Protein AF-A0A938ML70-F1 (afdb_monomer_lite)

Foldseek 3Di:
DVVVVVVVVVVVVVVVVVVVVLVVLVVVLVVLVVQLVVLVVQLVVLVVVVVVVLVVLVVLLVVLVVVVVVVVVVLVVVVVVDDPDADPDDPDDDDPVCVVNVVVVVSVVVVVVCVVVNVVSNVVSVVVVVVVVVVSVVSSVVSVVSSLVSLVVSQCQCPDPPSVVSCVVVVNDRDDHCVVCVVPPDDDDPVDDD

Sequence (194 aa):
MEAIVLLMIVFTVLGIIFLVVWFSIRNKLVQLSGQVNQSIGTLASQYQQRHDLIPDVLQSARAAVKAQRDYLDKMLEVRKGMHPGLSPVDLGTMPPDLAPLMAGTMAAAAGKAAIESNPAMCVEAFTELQRILKDTEKDVSAARRFYWAAVAEYNVAVRSVPTAIVASVHGFLPLPDPTISAKLAVKPDYGISV

Radius of gyration: 35.81 Å; chains: 1; bounding box: 72×21×119 Å

pLDDT: mean 74.55, std 18.29, range [38.38, 94.75]

Secondary structure (DSSP, 8-state):
-HHHHHHHHHHHHHHHHHHHHHHHHHHHHHHHHHHHHHHHHHHHHHHHHHHHHHHHHHHHHHHHHHHHHHHHHHHHHHHHHS-TT-----TTS--GGGHHHHHHHHHHHHHHHHHHHHHHHHHHHHHHHHHHHHHHHHHHHHHHHHHHHHHHHHHHHHHSTTHHHHHHHHT-PPPPPHHHHGGG-PPP------

Structure (mmCIF, N/CA/C/O backbone):
data_AF-A0A938ML70-F1
#
_entry.id   AF-A0A938ML70-F1
#
loop_
_atom_site.group_PDB
_atom_site.id
_atom_site.type_symbol
_atom_site.label_atom_id
_atom_site.label_alt_id
_atom_site.label_comp_id
_atom_site.label_asym_id
_atom_site.label_entity_id
_atom_site.label_seq_id
_atom_site.pdbx_PDB_ins_code
_atom_site.Cartn_x
_atom_site.Cartn_y
_atom_site.Cartn_z
_atom_site.occupancy
_atom_site.B_iso_or_equiv
_atom_site.auth_seq_id
_atom_site.auth_comp_id
_atom_site.auth_asym_id
_atom_site.auth_atom_id
_atom_site.pdbx_PDB_model_num
ATOM 1 N N . MET A 1 1 ? 36.386 1.105 -49.558 1.00 75.38 1 MET A N 1
ATOM 2 C CA . MET A 1 1 ? 36.193 -0.099 -48.720 1.00 75.38 1 MET A CA 1
ATOM 3 C C . MET A 1 1 ? 36.142 0.287 -47.247 1.00 75.38 1 MET A C 1
ATOM 5 O O . MET A 1 1 ? 35.097 0.090 -46.649 1.00 75.38 1 MET A O 1
ATOM 9 N N . GLU A 1 2 ? 37.159 0.971 -46.715 1.00 89.25 2 GLU A N 1
ATOM 10 C CA . GLU A 1 2 ? 37.205 1.466 -45.319 1.00 89.25 2 GLU A CA 1
ATOM 11 C C . GLU A 1 2 ? 35.953 2.241 -44.855 1.00 89.25 2 GLU A C 1
ATOM 13 O O . GLU A 1 2 ? 35.383 1.941 -43.811 1.00 89.25 2 GLU A O 1
ATOM 18 N N . ALA A 1 3 ? 35.452 3.191 -45.656 1.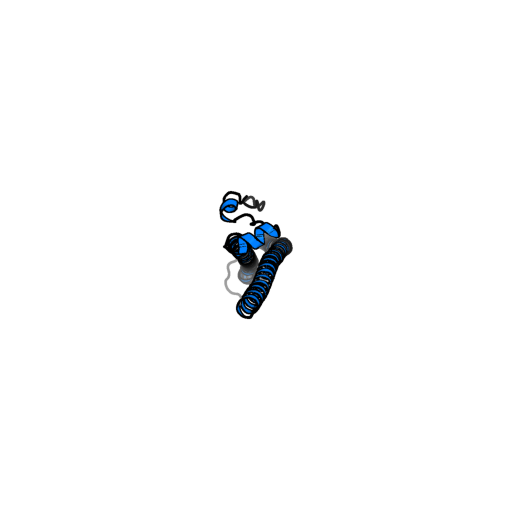00 89.88 3 ALA A N 1
ATOM 19 C CA . ALA A 1 3 ? 34.265 3.979 -45.295 1.00 89.88 3 ALA A CA 1
ATOM 20 C C . ALA A 1 3 ? 32.975 3.139 -45.184 1.00 89.88 3 ALA A C 1
ATOM 22 O O . ALA A 1 3 ? 32.118 3.420 -44.350 1.00 89.88 3 ALA A O 1
ATOM 23 N N . ILE A 1 4 ? 32.847 2.090 -46.002 1.00 92.50 4 ILE A N 1
ATOM 24 C CA . ILE A 1 4 ? 31.696 1.174 -45.970 1.00 92.50 4 ILE A CA 1
ATOM 25 C C . ILE A 1 4 ? 31.775 0.297 -44.716 1.00 92.50 4 ILE A C 1
ATOM 27 O O . ILE A 1 4 ? 30.768 0.088 -44.044 1.00 92.50 4 ILE A O 1
ATOM 31 N N . VAL A 1 5 ? 32.979 -0.167 -44.368 1.00 92.62 5 VAL A N 1
ATOM 32 C CA . VAL A 1 5 ? 33.227 -0.951 -43.150 1.00 92.62 5 VAL A CA 1
ATOM 33 C C . VAL A 1 5 ? 32.935 -0.120 -41.895 1.00 92.62 5 VAL A C 1
ATOM 35 O O . VAL A 1 5 ? 32.232 -0.594 -41.006 1.00 92.62 5 VAL A O 1
ATOM 38 N N . LEU A 1 6 ? 33.375 1.142 -41.843 1.00 92.06 6 LEU A N 1
ATOM 39 C CA . LEU A 1 6 ? 33.052 2.056 -40.741 1.00 92.06 6 LEU A CA 1
ATOM 40 C C . LEU A 1 6 ? 31.541 2.281 -40.592 1.00 92.06 6 LEU A C 1
ATOM 42 O O . LEU A 1 6 ? 31.020 2.221 -39.480 1.00 92.06 6 LEU A O 1
ATOM 46 N N . LEU A 1 7 ? 30.820 2.481 -41.697 1.00 93.62 7 LEU A N 1
ATOM 47 C CA . LEU A 1 7 ? 29.366 2.663 -41.676 1.00 93.62 7 LEU A CA 1
ATOM 48 C C . LEU A 1 7 ? 28.643 1.408 -41.159 1.00 93.62 7 LEU A C 1
ATOM 50 O O . LEU A 1 7 ? 27.742 1.519 -40.329 1.00 93.62 7 LEU A O 1
ATOM 54 N N . MET A 1 8 ? 29.077 0.215 -41.577 1.00 92.75 8 MET A N 1
ATOM 55 C CA . MET A 1 8 ? 28.547 -1.064 -41.083 1.00 92.75 8 MET A CA 1
ATOM 56 C C . MET A 1 8 ? 28.750 -1.226 -39.571 1.00 92.75 8 MET A C 1
ATOM 58 O O . MET A 1 8 ? 27.826 -1.628 -38.860 1.00 92.75 8 MET A O 1
ATOM 62 N N . ILE A 1 9 ? 29.932 -0.868 -39.059 1.00 93.44 9 ILE A N 1
ATOM 63 C CA . ILE A 1 9 ? 30.234 -0.921 -37.621 1.00 93.44 9 ILE A CA 1
ATOM 64 C C . ILE A 1 9 ? 29.326 0.044 -36.852 1.00 93.44 9 ILE A C 1
ATOM 66 O O . ILE A 1 9 ? 28.718 -0.354 -35.861 1.00 93.44 9 ILE A O 1
ATOM 70 N N . VAL A 1 10 ? 29.164 1.281 -37.332 1.00 94.75 10 VAL A N 1
ATOM 71 C CA . VAL A 1 10 ? 28.294 2.284 -36.697 1.00 94.75 10 VAL A CA 1
ATOM 72 C C . VAL A 1 10 ? 26.841 1.804 -36.632 1.00 94.75 10 VAL A C 1
ATOM 74 O O . VAL A 1 10 ? 26.228 1.872 -35.568 1.00 94.75 10 VAL A O 1
ATOM 77 N N . PHE A 1 11 ? 26.297 1.255 -37.722 1.00 94.75 11 PHE A N 1
ATOM 78 C CA . PHE A 1 11 ? 24.940 0.694 -37.730 1.00 94.75 11 PHE A CA 1
ATOM 79 C C . PHE A 1 11 ? 24.786 -0.498 -36.784 1.00 94.75 11 PHE A C 1
ATOM 81 O O . PHE A 1 11 ? 23.775 -0.607 -36.091 1.00 94.75 11 PHE A O 1
ATOM 88 N N . THR A 1 12 ? 25.795 -1.367 -36.715 1.00 93.69 12 THR A N 1
ATOM 89 C CA . THR A 1 12 ? 25.781 -2.525 -35.812 1.00 93.69 12 THR A CA 1
ATOM 90 C C . THR A 1 12 ? 25.763 -2.074 -34.351 1.00 93.69 12 THR A C 1
ATOM 92 O O . THR A 1 12 ? 24.946 -2.548 -33.563 1.00 93.69 12 THR A O 1
ATOM 95 N N . VAL A 1 13 ? 26.610 -1.106 -33.991 1.00 94.38 13 VAL A N 1
ATOM 96 C CA . VAL A 1 13 ? 26.667 -0.543 -32.634 1.00 94.38 13 VAL A CA 1
ATOM 97 C C . VAL A 1 13 ? 25.358 0.164 -32.273 1.00 94.38 13 VAL A C 1
ATOM 99 O O . VAL A 1 13 ? 24.818 -0.070 -31.193 1.00 94.38 13 VAL A O 1
ATOM 102 N N . LEU A 1 14 ? 24.795 0.968 -33.181 1.00 94.56 14 LEU A N 1
ATOM 103 C CA . LEU A 1 14 ? 23.494 1.615 -32.980 1.00 94.56 14 LEU A CA 1
ATOM 104 C C . LEU A 1 14 ? 22.362 0.596 -32.787 1.00 94.56 14 LEU A C 1
ATOM 106 O O . LEU A 1 14 ? 21.515 0.784 -31.913 1.00 94.56 14 LEU A O 1
ATOM 110 N N . GLY A 1 15 ? 22.368 -0.502 -33.548 1.00 94.12 15 GLY A N 1
ATOM 111 C CA . GLY A 1 15 ? 21.402 -1.590 -33.397 1.00 94.12 15 GLY A CA 1
ATOM 112 C C . GLY A 1 15 ? 21.475 -2.261 -32.023 1.00 94.12 15 GLY A C 1
ATOM 113 O O . GLY A 1 15 ? 20.444 -2.490 -31.391 1.00 94.12 15 GLY A O 1
ATOM 114 N N . ILE A 1 16 ? 22.686 -2.511 -31.514 1.00 93.50 16 ILE A N 1
ATOM 115 C CA . ILE A 1 16 ? 22.886 -3.079 -30.172 1.00 93.50 16 ILE A CA 1
ATOM 116 C C . ILE A 1 16 ? 22.377 -2.114 -29.093 1.00 93.50 16 ILE A C 1
ATOM 118 O O . ILE A 1 16 ? 21.645 -2.535 -28.197 1.00 93.50 16 ILE A O 1
ATOM 122 N N . ILE A 1 17 ? 22.701 -0.820 -29.191 1.00 92.88 17 ILE A N 1
ATOM 123 C CA . ILE A 1 17 ? 22.224 0.202 -28.242 1.00 92.88 17 ILE A CA 1
ATOM 124 C C . ILE A 1 17 ? 20.692 0.247 -28.226 1.00 92.88 17 ILE A C 1
ATOM 126 O O . ILE A 1 17 ? 20.086 0.254 -27.153 1.00 92.88 17 ILE A O 1
ATOM 130 N N . PHE A 1 18 ? 20.059 0.227 -29.401 1.00 92.00 18 PHE A N 1
ATOM 131 C CA . PHE A 1 18 ? 18.603 0.232 -29.515 1.00 92.00 18 PHE A CA 1
ATOM 132 C C . PHE A 1 18 ? 17.968 -0.976 -28.813 1.00 92.00 18 PHE A C 1
ATOM 134 O O . PHE A 1 18 ? 17.031 -0.809 -28.030 1.00 92.00 18 PHE A O 1
ATOM 141 N N . LEU A 1 19 ? 18.510 -2.181 -29.022 1.00 91.25 19 LEU A N 1
ATOM 142 C CA . LEU A 1 19 ? 18.028 -3.397 -28.361 1.00 91.25 19 LEU A CA 1
ATOM 143 C C . LEU A 1 19 ? 18.174 -3.322 -26.836 1.00 91.25 19 LEU A C 1
ATOM 145 O O . LEU A 1 19 ? 17.235 -3.662 -26.115 1.00 91.25 19 LEU A O 1
ATOM 149 N N . VAL A 1 20 ? 19.310 -2.839 -26.330 1.00 92.50 20 VAL A N 1
ATOM 150 C CA . VAL A 1 20 ? 19.536 -2.700 -24.880 1.00 92.50 20 VAL A CA 1
ATOM 151 C C . VAL A 1 20 ? 18.529 -1.731 -24.254 1.00 92.50 20 VAL A C 1
ATOM 153 O O . VAL A 1 20 ? 17.936 -2.038 -23.214 1.00 92.50 20 VAL A O 1
ATOM 156 N N . VAL A 1 21 ? 18.285 -0.583 -24.894 1.00 89.75 21 VAL A N 1
ATOM 157 C CA . VAL A 1 21 ? 17.298 0.406 -24.426 1.00 89.75 21 VAL A CA 1
ATOM 158 C C . VAL A 1 21 ? 15.887 -0.185 -24.446 1.00 89.75 21 VAL A C 1
ATOM 160 O O . VAL A 1 21 ? 15.142 -0.038 -23.476 1.00 89.75 21 VAL A O 1
ATOM 163 N N . TRP A 1 22 ? 15.538 -0.914 -25.506 1.00 89.81 22 TRP A N 1
ATOM 16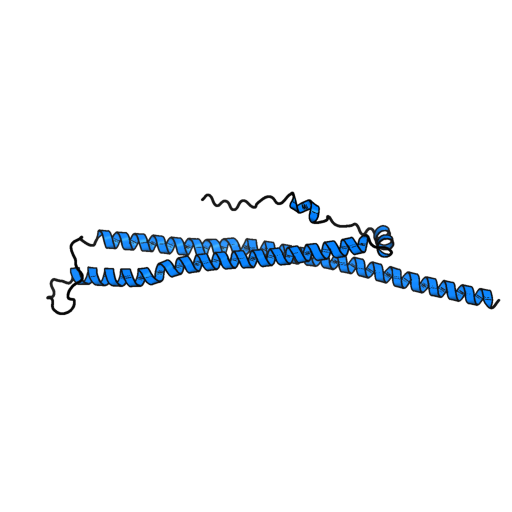4 C CA . TRP A 1 22 ? 14.237 -1.561 -25.658 1.00 89.81 22 TRP A CA 1
ATOM 165 C C . TRP A 1 22 ? 13.951 -2.577 -24.542 1.00 89.81 22 TRP A C 1
ATOM 167 O O . TRP A 1 22 ? 12.910 -2.507 -23.881 1.00 89.81 22 TRP A O 1
ATOM 177 N N . PHE A 1 23 ? 14.897 -3.482 -24.268 1.00 91.62 23 PHE A N 1
ATOM 178 C CA . PHE A 1 23 ? 14.771 -4.460 -23.181 1.00 91.62 23 PHE A CA 1
ATOM 179 C C . PHE A 1 23 ? 14.715 -3.798 -21.800 1.00 91.62 23 PHE A C 1
ATOM 181 O O . PHE A 1 23 ? 13.930 -4.218 -20.947 1.00 91.62 23 PHE A O 1
ATOM 188 N N . SER A 1 24 ? 15.492 -2.734 -21.589 1.00 91.69 24 SER A N 1
ATOM 189 C CA . SER A 1 24 ? 15.502 -1.995 -20.320 1.00 91.69 24 SER A CA 1
ATOM 190 C C . SER A 1 24 ? 14.150 -1.335 -20.034 1.00 91.69 24 SER A C 1
ATOM 192 O O . SER A 1 24 ? 13.626 -1.445 -18.925 1.00 91.69 24 SER A O 1
ATOM 194 N N . ILE A 1 25 ? 13.538 -0.709 -21.044 1.00 91.38 25 ILE A N 1
ATOM 195 C CA . ILE A 1 25 ? 12.204 -0.102 -20.929 1.00 91.38 25 ILE A CA 1
ATOM 196 C C . ILE A 1 25 ? 11.146 -1.160 -20.610 1.00 91.38 25 ILE A C 1
ATOM 198 O O . ILE A 1 25 ? 10.325 -0.962 -19.712 1.00 91.38 25 ILE A O 1
ATOM 202 N N . ARG A 1 26 ? 11.175 -2.298 -21.313 1.00 90.50 26 ARG A N 1
ATOM 203 C CA . ARG A 1 26 ? 10.240 -3.401 -21.067 1.00 90.50 26 ARG A CA 1
ATOM 204 C C . ARG A 1 26 ? 10.346 -3.906 -19.628 1.00 90.50 26 ARG A C 1
ATOM 206 O O . ARG A 1 26 ? 9.324 -4.044 -18.961 1.00 90.50 26 ARG A O 1
ATOM 213 N N . ASN A 1 27 ? 11.562 -4.140 -19.135 1.00 92.62 27 ASN A N 1
ATOM 214 C CA . ASN A 1 27 ? 11.776 -4.606 -17.764 1.00 92.62 27 ASN A CA 1
ATOM 215 C C . ASN A 1 27 ? 11.250 -3.598 -16.733 1.00 92.62 27 ASN A C 1
ATOM 217 O O . ASN A 1 27 ? 10.616 -4.004 -15.760 1.00 92.62 27 ASN A O 1
ATOM 221 N N . LYS A 1 28 ? 11.424 -2.293 -16.980 1.00 91.31 28 LYS A N 1
ATOM 222 C CA . LYS A 1 28 ? 10.862 -1.242 -16.122 1.00 91.31 28 LYS A CA 1
ATOM 223 C C . LYS A 1 28 ? 9.329 -1.291 -16.078 1.00 91.31 28 LYS A C 1
ATOM 225 O O . LYS A 1 28 ? 8.750 -1.199 -15.000 1.00 91.31 28 LYS A O 1
ATOM 230 N N . LEU A 1 29 ? 8.659 -1.465 -17.220 1.00 90.75 29 LEU A N 1
ATOM 231 C CA . LEU A 1 29 ? 7.190 -1.551 -17.271 1.00 90.75 29 LEU A CA 1
ATOM 232 C C . LEU A 1 29 ? 6.658 -2.798 -16.549 1.00 90.75 29 LEU A C 1
ATOM 234 O O . LEU A 1 29 ? 5.665 -2.710 -15.826 1.00 90.75 29 LEU A O 1
ATOM 238 N N . VAL A 1 30 ? 7.345 -3.938 -16.683 1.00 92.25 30 VAL A N 1
ATOM 239 C CA . VAL A 1 30 ? 7.021 -5.164 -15.932 1.00 92.25 30 VAL A CA 1
ATOM 240 C C . VAL A 1 30 ? 7.191 -4.939 -14.429 1.00 92.25 30 VAL A C 1
ATOM 242 O O . VAL A 1 30 ? 6.321 -5.324 -13.652 1.00 92.25 30 VAL A O 1
ATOM 245 N N . GLN A 1 31 ? 8.267 -4.270 -14.013 1.00 93.94 31 GLN A N 1
ATOM 246 C CA . GLN A 1 31 ? 8.504 -3.948 -12.608 1.00 93.94 31 GLN A CA 1
ATOM 247 C C . GLN A 1 31 ? 7.401 -3.047 -12.036 1.00 93.94 31 GLN A C 1
ATOM 249 O O . GLN A 1 31 ? 6.880 -3.338 -10.962 1.00 93.94 31 GLN A O 1
ATOM 254 N N . LEU A 1 32 ? 7.006 -1.994 -12.758 1.00 92.44 32 LEU A N 1
ATOM 255 C CA . LEU A 1 32 ? 5.927 -1.092 -12.341 1.00 92.44 32 LEU A CA 1
ATOM 256 C C . LEU A 1 32 ? 4.579 -1.818 -12.253 1.00 92.44 32 LEU A C 1
ATOM 258 O O . LEU A 1 32 ? 3.840 -1.635 -11.290 1.00 92.44 32 LEU A O 1
ATOM 262 N N . SER A 1 33 ? 4.278 -2.703 -13.207 1.00 90.62 33 SER A N 1
ATOM 263 C CA . SER A 1 33 ? 3.089 -3.560 -13.133 1.00 90.62 33 SER A CA 1
ATOM 264 C C . SER A 1 33 ? 3.125 -4.485 -11.907 1.00 90.62 33 SER A C 1
ATOM 266 O O . SER A 1 33 ? 2.118 -4.639 -11.214 1.00 90.62 33 SER A O 1
ATOM 268 N N . GLY A 1 34 ? 4.294 -5.044 -11.584 1.00 91.88 34 GLY A N 1
ATOM 269 C CA . GLY A 1 34 ? 4.509 -5.824 -10.365 1.00 91.88 34 GLY A CA 1
ATOM 270 C C . GLY A 1 34 ? 4.254 -5.019 -9.088 1.00 91.88 34 GLY A C 1
ATOM 271 O O . GLY A 1 34 ? 3.583 -5.514 -8.186 1.00 91.88 34 GLY A O 1
ATOM 272 N N . GLN A 1 35 ? 4.711 -3.764 -9.030 1.00 92.25 35 GLN A N 1
ATOM 273 C CA . GLN A 1 35 ? 4.457 -2.872 -7.892 1.00 92.25 35 GLN A CA 1
ATOM 274 C C . GLN A 1 35 ? 2.965 -2.572 -7.715 1.00 92.25 35 GLN A C 1
ATOM 276 O O . GLN A 1 35 ? 2.461 -2.610 -6.591 1.00 92.25 35 GLN A O 1
ATOM 281 N N . VAL A 1 36 ? 2.233 -2.345 -8.813 1.00 90.75 36 VAL A N 1
ATOM 282 C CA . VAL A 1 36 ? 0.772 -2.181 -8.767 1.00 90.75 36 VAL A CA 1
ATOM 283 C C . VAL A 1 36 ? 0.116 -3.439 -8.191 1.00 90.75 36 VAL A C 1
ATOM 285 O O . VAL A 1 36 ? -0.651 -3.337 -7.235 1.00 90.75 36 VAL A O 1
ATOM 288 N N . ASN A 1 37 ? 0.471 -4.632 -8.673 1.00 90.75 37 ASN A N 1
ATOM 289 C CA . ASN A 1 37 ? -0.078 -5.887 -8.144 1.00 90.75 37 ASN A CA 1
ATOM 290 C C . ASN A 1 37 ? 0.239 -6.093 -6.655 1.00 90.75 37 ASN A C 1
ATOM 292 O O . ASN A 1 37 ? -0.641 -6.466 -5.880 1.00 90.75 37 ASN A O 1
ATOM 296 N N . GLN A 1 38 ? 1.469 -5.793 -6.233 1.00 92.06 38 GLN A N 1
ATOM 297 C CA . GLN A 1 38 ? 1.859 -5.861 -4.826 1.00 92.06 38 GLN A CA 1
ATOM 298 C C . GLN A 1 38 ? 1.027 -4.898 -3.970 1.00 92.06 38 GLN A C 1
ATOM 300 O O . GLN A 1 38 ? 0.544 -5.275 -2.905 1.00 92.06 38 GLN A O 1
ATOM 305 N N . SER A 1 39 ? 0.811 -3.672 -4.448 1.00 89.81 39 SER A N 1
ATOM 306 C CA . SER A 1 39 ? 0.022 -2.669 -3.733 1.00 89.81 39 SER A CA 1
ATOM 307 C C . SER A 1 39 ? -1.461 -3.045 -3.598 1.00 89.81 39 SER A C 1
ATOM 309 O O . SER A 1 39 ? -2.053 -2.787 -2.550 1.00 89.81 39 SER A O 1
ATOM 311 N N . ILE A 1 40 ? -2.043 -3.725 -4.597 1.00 88.75 40 ILE A N 1
ATOM 312 C CA . ILE A 1 40 ? -3.392 -4.309 -4.506 1.00 88.75 40 ILE A CA 1
ATOM 313 C C . ILE A 1 40 ? -3.426 -5.403 -3.437 1.00 88.75 40 ILE A C 1
ATOM 315 O O . ILE A 1 40 ? -4.350 -5.423 -2.626 1.00 88.75 40 ILE A O 1
ATOM 319 N N . GLY A 1 41 ? -2.414 -6.276 -3.400 1.00 88.50 41 GLY A N 1
ATOM 320 C CA . GLY A 1 41 ? -2.297 -7.319 -2.379 1.00 88.50 41 GLY A CA 1
ATOM 321 C C . GLY A 1 41 ? -2.275 -6.742 -0.962 1.00 88.50 41 GLY A C 1
ATOM 322 O O . GLY A 1 41 ? -3.051 -7.173 -0.111 1.00 88.50 41 GLY A O 1
ATOM 323 N N . THR A 1 42 ? -1.466 -5.703 -0.735 1.00 88.88 42 THR A N 1
ATOM 324 C CA . THR A 1 42 ? -1.418 -4.989 0.550 1.00 88.88 42 THR A CA 1
ATOM 325 C C . THR A 1 42 ? -2.755 -4.330 0.890 1.00 88.88 42 THR A C 1
ATOM 327 O O . THR A 1 42 ? -3.192 -4.361 2.035 1.00 88.88 42 THR A O 1
ATOM 330 N N . LEU A 1 43 ? -3.439 -3.726 -0.084 1.00 88.00 43 LEU A N 1
ATOM 331 C CA . LEU A 1 43 ? -4.745 -3.115 0.158 1.00 88.00 43 LEU A CA 1
ATOM 332 C C . LEU A 1 43 ? -5.801 -4.168 0.535 1.00 88.00 43 LEU A C 1
ATOM 334 O O . LEU A 1 43 ? -6.572 -3.954 1.470 1.00 88.00 43 LEU A O 1
ATOM 338 N N . ALA A 1 44 ? -5.816 -5.308 -0.157 1.00 88.56 44 ALA A N 1
ATOM 339 C CA . ALA A 1 44 ? -6.732 -6.409 0.119 1.00 88.56 44 ALA A CA 1
ATOM 340 C C . ALA A 1 44 ? -6.506 -7.005 1.516 1.00 88.56 44 ALA A C 1
ATOM 342 O O . ALA A 1 44 ? -7.472 -7.198 2.253 1.00 88.56 44 ALA A O 1
ATOM 343 N N . SER A 1 45 ? -5.250 -7.220 1.922 1.00 88.81 45 SER A N 1
ATOM 344 C CA . SER A 1 45 ? -4.945 -7.730 3.263 1.00 88.81 45 SER A CA 1
ATOM 345 C C . SER A 1 45 ? -5.391 -6.768 4.367 1.00 88.81 45 SER A C 1
ATOM 347 O O . SER A 1 45 ? -5.881 -7.216 5.397 1.00 88.81 45 SER A O 1
ATOM 349 N N . GLN A 1 46 ? -5.283 -5.453 4.146 1.00 86.19 46 GLN A 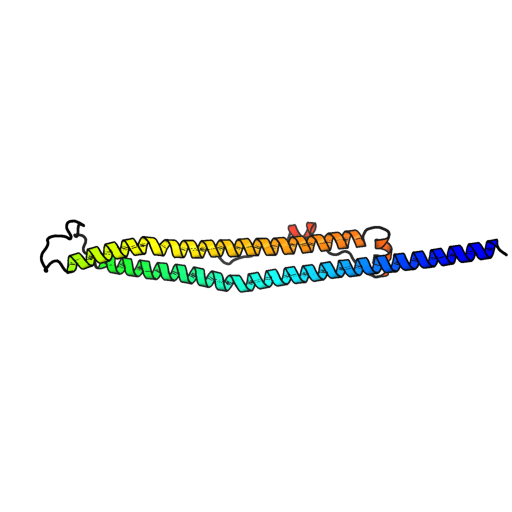N 1
ATOM 350 C CA . GLN A 1 46 ? -5.739 -4.447 5.114 1.00 86.19 46 GLN A CA 1
ATOM 351 C C . GLN A 1 46 ? -7.267 -4.403 5.246 1.00 86.19 46 GLN A C 1
ATOM 353 O O . GLN A 1 46 ? -7.793 -4.270 6.351 1.00 86.19 46 GLN A O 1
ATOM 358 N N . TYR A 1 47 ? -8.004 -4.564 4.141 1.00 87.25 47 TYR A N 1
ATOM 359 C CA . TYR A 1 47 ? -9.461 -4.713 4.212 1.00 87.25 47 TYR A CA 1
ATOM 360 C C . TYR A 1 47 ? -9.874 -6.002 4.925 1.00 87.25 47 TYR A C 1
ATOM 362 O O . TYR A 1 47 ? -10.803 -5.961 5.731 1.00 87.25 47 TYR A O 1
ATOM 370 N N . GLN A 1 48 ? -9.172 -7.109 4.671 1.00 85.62 48 GLN A N 1
ATOM 371 C CA . GLN A 1 48 ? -9.421 -8.381 5.346 1.00 85.62 48 GLN A CA 1
ATOM 372 C C . GLN A 1 48 ? -9.183 -8.261 6.856 1.00 85.62 48 GLN A C 1
ATOM 374 O O . GLN A 1 48 ? -10.075 -8.554 7.643 1.00 85.62 48 GLN A O 1
ATOM 379 N N . GLN A 1 49 ? -8.033 -7.721 7.266 1.00 85.56 49 GLN A N 1
ATOM 380 C CA . GLN A 1 49 ? -7.702 -7.520 8.677 1.00 85.56 49 GLN A CA 1
ATOM 381 C C . GLN A 1 49 ? -8.733 -6.633 9.389 1.00 85.56 49 GLN A C 1
ATOM 383 O O . GLN A 1 49 ? -9.153 -6.938 10.503 1.00 85.56 49 GLN A O 1
ATOM 388 N N . ARG A 1 50 ? -9.191 -5.554 8.741 1.00 85.12 50 ARG A N 1
ATOM 389 C CA . ARG A 1 50 ? -10.269 -4.712 9.275 1.00 85.12 50 ARG A CA 1
ATOM 390 C C . ARG A 1 50 ? -11.573 -5.496 9.437 1.00 85.12 50 ARG A C 1
ATOM 392 O O . ARG A 1 50 ? -12.246 -5.335 10.451 1.00 85.12 50 ARG A O 1
ATOM 399 N N . HIS A 1 51 ? -11.947 -6.297 8.445 1.00 84.62 51 HIS A N 1
ATOM 400 C CA . HIS A 1 51 ? -13.163 -7.104 8.500 1.00 84.62 51 HIS A CA 1
ATOM 401 C C . HIS A 1 51 ? -13.110 -8.142 9.630 1.00 84.62 51 HIS A C 1
ATOM 403 O O . HIS A 1 51 ? -14.112 -8.343 10.310 1.00 84.62 51 HIS A O 1
ATOM 409 N N . ASP A 1 52 ? -11.940 -8.731 9.871 1.00 85.81 52 ASP A N 1
ATOM 410 C CA . ASP A 1 52 ? -11.745 -9.747 10.906 1.00 85.81 52 ASP A CA 1
ATOM 411 C C . ASP A 1 52 ? -11.675 -9.140 12.322 1.00 85.81 52 ASP A C 1
ATOM 413 O O . ASP A 1 52 ? -12.159 -9.745 13.270 1.00 85.81 52 ASP A O 1
ATOM 417 N N . LEU A 1 53 ? -11.150 -7.915 12.478 1.00 83.38 53 LEU A N 1
ATOM 418 C CA . LEU A 1 53 ? -11.041 -7.231 13.779 1.00 83.38 53 LEU A CA 1
ATOM 419 C C . LEU A 1 53 ? -12.359 -6.613 14.276 1.00 83.38 53 LEU A C 1
ATOM 421 O O . LEU A 1 53 ? -12.584 -6.531 15.482 1.00 83.38 53 LEU A O 1
ATOM 425 N N . ILE A 1 54 ? -13.230 -6.130 13.382 1.00 79.25 54 ILE A N 1
ATOM 426 C CA . ILE A 1 54 ? -14.458 -5.411 13.778 1.00 79.25 54 ILE A CA 1
ATOM 427 C C . ILE A 1 54 ? -15.378 -6.246 14.696 1.00 79.25 54 ILE A C 1
ATOM 429 O O . ILE A 1 54 ? -15.842 -5.696 15.700 1.00 79.25 54 ILE A O 1
ATOM 433 N N . PRO A 1 55 ? -15.665 -7.533 14.409 1.00 79.06 55 PRO A N 1
ATOM 434 C CA . PRO A 1 55 ? -16.532 -8.356 15.249 1.00 79.06 55 PRO A CA 1
ATOM 435 C C . PRO A 1 55 ? -15.997 -8.527 16.672 1.00 79.06 55 PRO A C 1
ATOM 437 O O . PRO A 1 55 ? -16.760 -8.371 17.628 1.00 79.06 55 PRO A O 1
ATOM 440 N N . ASP A 1 56 ? -14.696 -8.778 16.808 1.00 79.81 56 ASP A N 1
ATOM 441 C CA . ASP A 1 56 ? -14.050 -9.048 18.094 1.00 79.81 56 ASP A CA 1
ATOM 442 C C . ASP A 1 56 ? -14.093 -7.816 19.009 1.00 79.81 56 ASP A C 1
ATOM 444 O O . ASP A 1 56 ? -14.477 -7.903 20.180 1.00 79.81 56 ASP A O 1
ATOM 448 N N . VAL A 1 57 ? -13.787 -6.632 18.467 1.00 74.44 57 VAL A N 1
ATOM 449 C CA . VAL A 1 57 ? -13.807 -5.381 19.246 1.00 74.44 57 VAL A CA 1
ATOM 450 C C . VAL A 1 57 ? -15.243 -4.914 19.528 1.00 74.44 57 VAL A C 1
ATOM 452 O O . VAL A 1 57 ? -15.531 -4.324 20.570 1.00 74.44 57 VAL A O 1
ATOM 455 N N . LEU A 1 58 ? -16.196 -5.224 18.645 1.00 80.38 58 LEU A N 1
ATOM 456 C CA . LEU A 1 58 ? -17.615 -4.984 18.913 1.00 80.38 58 LEU A CA 1
ATOM 457 C C . LEU A 1 58 ? -18.140 -5.896 20.030 1.00 80.38 58 LEU A C 1
ATOM 459 O O . LEU A 1 58 ? -18.956 -5.467 20.850 1.00 80.38 58 LEU A O 1
ATOM 463 N N . GLN A 1 59 ? -17.689 -7.150 20.080 1.00 80.12 59 GLN A N 1
ATOM 464 C CA . GLN A 1 59 ? -18.064 -8.091 21.128 1.00 80.12 59 GLN A CA 1
ATOM 465 C C . GLN A 1 59 ? -17.518 -7.660 22.494 1.00 80.12 59 GLN A C 1
ATOM 467 O O . GLN A 1 59 ? -18.267 -7.708 23.471 1.00 80.12 59 GLN A O 1
ATOM 472 N N . SER A 1 60 ? -16.271 -7.182 22.570 1.00 77.56 60 SER A N 1
ATOM 473 C CA . SER A 1 60 ? -15.686 -6.680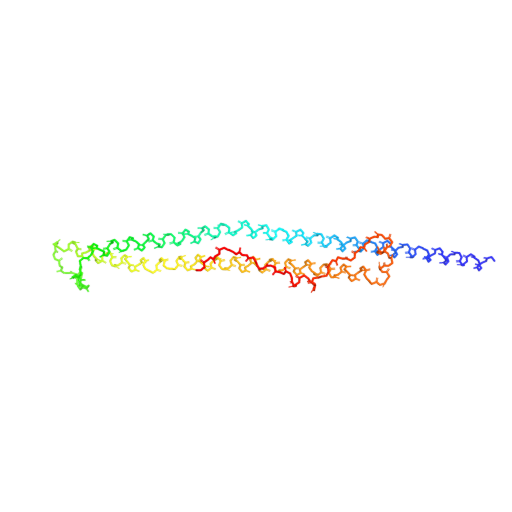 23.821 1.00 77.56 60 SER A CA 1
ATOM 474 C C . SER A 1 60 ? -16.402 -5.421 24.327 1.00 77.56 60 SER A C 1
ATOM 476 O O . SER A 1 60 ? -16.764 -5.354 25.503 1.00 77.56 60 SER A O 1
ATOM 478 N N . ALA A 1 61 ? -16.732 -4.479 23.435 1.00 74.56 61 ALA A N 1
ATOM 479 C CA . ALA A 1 61 ? -17.526 -3.299 23.777 1.00 74.56 61 ALA A CA 1
ATOM 480 C C . ALA A 1 61 ? -18.937 -3.678 24.272 1.00 74.56 61 ALA A C 1
ATOM 482 O O . ALA A 1 61 ? -19.403 -3.168 25.293 1.00 74.56 61 ALA A O 1
ATOM 483 N N . ARG A 1 62 ? -19.613 -4.625 23.603 1.00 75.50 62 ARG A N 1
ATOM 484 C CA . ARG A 1 62 ? -20.921 -5.149 24.042 1.00 75.50 62 ARG A CA 1
ATOM 485 C C . ARG A 1 62 ? -20.838 -5.853 25.399 1.00 75.50 62 ARG A C 1
ATOM 487 O O . ARG A 1 62 ? -21.750 -5.701 26.210 1.00 75.50 62 ARG A O 1
ATOM 494 N N . ALA A 1 63 ? -19.768 -6.603 25.657 1.00 80.50 63 ALA A N 1
ATOM 495 C CA . ALA A 1 63 ? -19.541 -7.270 26.936 1.00 80.50 63 ALA A CA 1
ATOM 496 C C . ALA A 1 63 ? -19.321 -6.263 28.076 1.00 80.50 63 ALA A C 1
ATOM 498 O O . ALA A 1 63 ? -19.911 -6.432 29.142 1.00 80.50 63 ALA A O 1
ATOM 499 N N . ALA A 1 64 ? -18.558 -5.190 27.836 1.00 75.12 64 ALA A N 1
ATOM 500 C CA . ALA A 1 64 ? -18.361 -4.110 28.804 1.00 75.12 64 ALA A CA 1
ATOM 501 C C . ALA A 1 64 ? -19.689 -3.413 29.154 1.00 75.12 64 ALA A C 1
ATOM 503 O O . ALA A 1 64 ? -20.035 -3.292 30.329 1.00 75.12 64 ALA A O 1
ATOM 504 N N . VAL A 1 65 ? -20.496 -3.063 28.144 1.00 77.69 65 VAL A N 1
ATOM 505 C CA . VAL A 1 65 ? -21.827 -2.460 28.353 1.00 77.69 65 VAL A CA 1
ATOM 506 C C . VAL A 1 65 ? -22.760 -3.403 29.119 1.00 77.69 65 VAL A C 1
ATOM 508 O O . VAL A 1 65 ? -23.481 -2.968 30.018 1.00 77.69 65 VAL A O 1
ATOM 511 N N . LYS A 1 66 ? -22.743 -4.703 28.801 1.00 79.94 66 LYS A N 1
ATOM 512 C CA . LYS A 1 66 ? -23.533 -5.703 29.531 1.00 79.94 66 LYS A CA 1
ATOM 513 C C . LYS A 1 66 ? -23.104 -5.793 30.998 1.00 79.94 66 LYS A C 1
ATOM 515 O O . LYS A 1 66 ? -23.965 -5.768 31.871 1.00 79.94 66 LYS A O 1
ATOM 520 N N . ALA A 1 67 ? -21.800 -5.821 31.270 1.00 76.12 67 ALA A N 1
ATOM 521 C CA . ALA A 1 67 ? -21.273 -5.833 32.632 1.00 76.12 67 ALA A CA 1
ATOM 522 C C . ALA A 1 67 ? -21.705 -4.588 33.428 1.00 76.12 67 ALA A C 1
ATOM 524 O O . ALA A 1 67 ? -22.099 -4.709 34.589 1.00 76.12 67 ALA A O 1
ATOM 525 N N . GLN A 1 68 ? -21.714 -3.406 32.799 1.00 74.81 68 GLN A N 1
ATOM 526 C CA . GLN A 1 68 ? -22.197 -2.179 33.436 1.00 74.81 68 GLN A CA 1
ATOM 527 C C . GLN A 1 68 ? -23.702 -2.223 33.723 1.00 74.81 68 GLN A C 1
ATOM 529 O O . GLN A 1 68 ? -24.130 -1.783 34.790 1.00 74.81 68 GLN A O 1
ATOM 534 N N . ARG A 1 69 ? -24.509 -2.770 32.808 1.00 75.19 69 ARG A N 1
ATOM 535 C CA . ARG A 1 69 ? -25.952 -2.940 33.023 1.00 75.19 69 ARG A CA 1
ATOM 536 C C . ARG A 1 69 ? -26.237 -3.886 34.189 1.00 75.19 69 ARG A C 1
ATOM 538 O O . ARG A 1 69 ? -26.960 -3.503 35.102 1.00 75.19 69 ARG A O 1
ATOM 545 N N . ASP A 1 70 ? -25.608 -5.060 34.196 1.00 73.81 70 ASP A N 1
ATOM 546 C CA . ASP A 1 70 ? -25.769 -6.052 35.265 1.00 73.81 70 ASP A CA 1
ATOM 547 C C . ASP A 1 70 ? -25.339 -5.477 36.629 1.00 73.81 70 ASP A C 1
ATOM 549 O O . ASP A 1 70 ? -25.935 -5.780 37.664 1.00 73.81 70 ASP A O 1
ATOM 553 N N . TYR A 1 71 ? -24.314 -4.620 36.648 1.00 69.81 71 TYR A N 1
ATOM 554 C CA . TYR A 1 71 ? -23.880 -3.916 37.852 1.00 69.81 71 TYR A CA 1
ATOM 555 C C . TYR A 1 71 ? -24.893 -2.858 38.325 1.00 69.81 71 TYR A C 1
ATOM 557 O O . TYR A 1 71 ? -25.219 -2.809 39.513 1.00 69.81 71 TYR A O 1
ATOM 565 N N . LEU A 1 72 ? -25.425 -2.031 37.417 1.00 70.88 72 LEU A N 1
ATOM 566 C CA . LEU A 1 72 ? -26.445 -1.029 37.746 1.00 70.88 72 LEU A CA 1
ATOM 567 C C . LEU A 1 72 ? -27.733 -1.676 38.264 1.00 70.88 72 LEU A C 1
ATOM 569 O O . LEU A 1 72 ? -28.301 -1.191 39.243 1.00 70.88 72 LEU A O 1
ATOM 573 N N . ASP A 1 73 ? -28.155 -2.790 37.668 1.00 72.88 73 ASP A N 1
ATOM 574 C CA . ASP A 1 73 ? -29.331 -3.541 38.108 1.00 72.88 73 ASP A CA 1
ATOM 575 C C . ASP A 1 73 ? -29.140 -4.079 39.539 1.00 72.88 73 ASP A C 1
ATOM 577 O O . ASP A 1 73 ? -30.012 -3.885 40.391 1.00 72.88 73 ASP A O 1
ATOM 581 N N . LYS A 1 74 ? -27.955 -4.626 39.858 1.00 68.62 74 LYS A N 1
ATOM 582 C CA . LYS A 1 74 ? -27.594 -5.045 41.227 1.00 68.62 74 LYS A CA 1
ATOM 583 C C . LYS A 1 74 ? -27.569 -3.877 42.216 1.00 68.62 74 LYS A C 1
ATOM 585 O O . LYS A 1 74 ? -28.056 -4.012 43.336 1.00 68.62 74 LYS A O 1
ATOM 590 N N . MET A 1 75 ? -27.039 -2.712 41.830 1.00 63.81 75 MET A N 1
ATOM 591 C CA . MET A 1 75 ? -27.073 -1.522 42.695 1.00 63.81 75 MET A CA 1
ATOM 592 C C . MET A 1 75 ? -28.501 -1.031 42.948 1.00 63.81 75 MET A C 1
ATOM 594 O O . MET A 1 75 ? -28.810 -0.591 44.056 1.00 63.81 75 MET A O 1
ATOM 598 N N . LEU A 1 76 ? -29.372 -1.082 41.938 1.00 67.19 76 LEU A N 1
ATOM 599 C CA . LEU A 1 76 ? -30.780 -0.716 42.078 1.00 67.19 76 LEU A CA 1
ATOM 600 C C . LEU A 1 76 ? -31.520 -1.687 42.997 1.00 67.19 76 LEU A C 1
ATOM 602 O O . LEU A 1 76 ? -32.343 -1.246 43.796 1.00 67.19 76 LEU A O 1
ATOM 606 N N . GLU A 1 77 ? -31.217 -2.980 42.921 1.00 65.81 77 GLU A N 1
ATOM 607 C CA . GLU A 1 77 ? -31.755 -4.000 43.822 1.00 65.81 77 GLU A CA 1
ATOM 608 C C . GLU A 1 77 ? -31.316 -3.760 45.275 1.00 65.81 77 GLU A C 1
ATOM 610 O O . GLU A 1 77 ? -32.161 -3.662 46.167 1.00 65.81 77 GLU A O 1
ATOM 615 N N . VAL A 1 78 ? -30.020 -3.520 45.506 1.00 62.41 78 VAL A N 1
ATOM 616 C CA . VAL A 1 78 ? -29.483 -3.152 46.829 1.00 62.41 78 VAL A CA 1
ATOM 617 C C . VAL A 1 78 ? -30.103 -1.846 47.346 1.00 62.41 78 VAL A C 1
ATOM 619 O O . VAL A 1 78 ? -30.461 -1.752 48.520 1.00 62.41 78 VAL A O 1
ATOM 622 N N . ARG A 1 79 ? -30.293 -0.837 46.483 1.00 55.97 79 ARG A N 1
ATOM 623 C CA . ARG A 1 79 ? -30.940 0.434 46.850 1.00 55.97 79 ARG A CA 1
ATOM 624 C C . ARG A 1 79 ? -32.416 0.254 47.203 1.00 55.97 79 ARG A C 1
ATOM 626 O O . ARG A 1 79 ? -32.874 0.898 48.137 1.00 55.97 79 ARG A O 1
ATOM 633 N N . LYS A 1 80 ? -33.156 -0.602 46.492 1.00 61.59 80 LYS A N 1
ATOM 634 C CA . LYS A 1 80 ? -34.553 -0.932 46.828 1.00 61.59 80 LYS A CA 1
ATOM 635 C C . LYS A 1 80 ? -34.667 -1.624 48.191 1.00 61.59 80 LYS A C 1
ATOM 637 O O . LYS A 1 80 ? -35.681 -1.454 48.857 1.00 61.59 80 LYS A O 1
ATOM 642 N N . GLY A 1 81 ? -33.635 -2.366 48.604 1.00 56.62 81 GLY A N 1
ATOM 643 C CA . GLY A 1 81 ? -33.540 -2.980 49.931 1.00 56.62 81 GLY A CA 1
ATOM 644 C C . GLY A 1 81 ? -33.109 -2.031 51.061 1.00 56.62 81 GLY A C 1
ATOM 645 O O . GLY A 1 81 ? -33.312 -2.360 52.227 1.00 56.62 81 GLY A O 1
ATOM 646 N N . MET A 1 82 ? -32.542 -0.854 50.756 1.00 51.19 82 MET A N 1
ATOM 647 C CA . MET A 1 82 ? -32.173 0.152 51.760 1.00 51.19 82 MET A CA 1
ATOM 648 C C . MET A 1 82 ? -33.351 1.090 52.065 1.00 51.19 82 MET A C 1
ATOM 650 O O . MET A 1 82 ? -33.779 1.876 51.222 1.00 51.19 82 MET A O 1
ATOM 654 N N . HIS A 1 83 ? -33.856 1.041 53.301 1.00 50.06 83 HIS A N 1
ATOM 655 C CA . HIS A 1 83 ? -34.877 1.973 53.788 1.00 50.06 83 HIS A CA 1
ATOM 656 C C . HIS A 1 83 ? -34.351 3.431 53.835 1.00 50.06 83 HIS A C 1
ATOM 658 O O . HIS A 1 83 ? -33.186 3.638 54.178 1.00 50.06 83 HIS A O 1
ATOM 664 N N . PRO A 1 84 ? -35.188 4.465 53.590 1.00 46.78 84 PRO A N 1
ATOM 665 C CA . PRO A 1 84 ? -34.753 5.865 53.404 1.00 46.78 84 PRO A CA 1
ATOM 666 C C . PRO A 1 84 ? -34.213 6.607 54.650 1.00 46.78 84 PRO A C 1
ATOM 668 O O . PRO A 1 84 ? -34.124 7.830 54.627 1.00 46.78 84 PRO A O 1
ATOM 671 N N . GLY A 1 85 ? -33.910 5.919 55.755 1.00 44.12 85 GLY A N 1
ATOM 672 C CA . GLY A 1 85 ? -33.761 6.531 57.086 1.00 44.12 85 GLY A CA 1
ATOM 673 C C . GLY A 1 85 ? -32.358 6.554 57.702 1.00 44.12 85 GLY A C 1
ATOM 674 O O . GLY A 1 85 ? -32.248 6.867 58.882 1.00 44.12 85 GLY A O 1
ATOM 675 N N . LEU A 1 86 ? -31.293 6.197 56.977 1.00 44.09 86 LEU A N 1
ATOM 676 C CA . LEU A 1 86 ? -29.972 5.969 57.581 1.00 44.09 86 LEU A CA 1
ATOM 677 C C . LEU A 1 86 ? -28.941 7.028 57.169 1.00 44.09 86 LEU A C 1
ATOM 679 O O . LEU A 1 86 ? -28.499 7.079 56.024 1.00 44.09 86 LEU A O 1
ATOM 683 N N . SER A 1 87 ? -28.583 7.880 58.135 1.00 39.78 87 SER A N 1
ATOM 684 C CA . SER A 1 87 ? -27.574 8.942 58.031 1.00 39.78 87 SER A CA 1
ATOM 685 C C . SER A 1 87 ? -26.171 8.418 58.400 1.00 39.78 87 SER A C 1
ATOM 687 O O . SER A 1 87 ? -26.065 7.573 59.290 1.00 39.78 87 SER A O 1
ATOM 689 N N . PRO A 1 88 ? -25.088 8.899 57.757 1.00 43.09 88 PRO A N 1
ATOM 690 C CA . PRO A 1 88 ? -23.722 8.436 57.994 1.00 43.09 88 PRO A CA 1
ATOM 691 C C . PRO A 1 88 ? -23.082 9.170 59.183 1.00 43.09 88 PRO A C 1
ATOM 693 O O . PRO A 1 88 ? -22.297 10.091 58.980 1.00 43.09 88 PRO A O 1
ATOM 696 N N . VAL A 1 89 ? -23.410 8.806 60.424 1.00 40.31 89 VAL A N 1
ATOM 697 C CA . VAL A 1 89 ? -22.741 9.375 61.609 1.00 40.31 89 VAL A CA 1
ATOM 698 C C . VAL A 1 89 ? -22.478 8.280 62.653 1.00 40.31 89 VAL A C 1
ATOM 700 O O . VAL A 1 89 ? -23.382 7.538 63.017 1.00 40.31 89 VAL A O 1
ATOM 703 N N . ASP A 1 90 ? -21.214 8.213 63.086 1.00 41.78 90 ASP A N 1
ATOM 704 C CA . ASP A 1 90 ? -20.636 7.480 64.225 1.00 41.78 90 ASP A CA 1
ATOM 705 C C . ASP A 1 90 ? -20.536 5.942 64.175 1.00 41.78 90 ASP A C 1
ATOM 707 O O . ASP A 1 90 ? -21.230 5.194 64.856 1.00 41.78 90 ASP A O 1
ATOM 711 N N . LEU A 1 91 ? -19.515 5.469 63.450 1.00 41.00 91 LEU A N 1
ATOM 712 C CA . LEU A 1 91 ? -19.042 4.073 63.409 1.00 41.00 91 LEU A CA 1
ATOM 713 C C . LEU A 1 91 ? -18.203 3.635 64.636 1.00 41.00 91 LEU A C 1
ATOM 715 O O . LEU A 1 91 ? -17.646 2.541 64.626 1.00 41.00 91 LEU A O 1
ATOM 719 N N . GLY A 1 92 ? -18.071 4.469 65.675 1.00 40.97 92 GLY A N 1
ATOM 720 C CA . GLY A 1 92 ? -17.125 4.234 66.777 1.00 40.97 92 GLY A CA 1
ATOM 721 C C . GLY A 1 92 ? -17.703 3.708 68.096 1.00 40.97 92 GLY A C 1
ATOM 722 O O . GLY A 1 92 ? -16.943 3.170 68.896 1.00 40.97 92 GLY A O 1
ATOM 723 N N . THR A 1 93 ? -19.002 3.875 68.377 1.00 42.09 93 THR A N 1
ATOM 724 C CA . THR A 1 93 ? -19.493 3.822 69.776 1.00 42.09 93 THR A CA 1
ATOM 725 C C . THR A 1 93 ? -20.870 3.181 69.988 1.00 42.09 93 THR A C 1
ATOM 727 O O . THR A 1 93 ? -21.543 3.509 70.964 1.00 42.09 93 THR A O 1
ATOM 730 N N . MET A 1 94 ? -21.326 2.256 69.136 1.00 38.38 94 MET A N 1
ATOM 731 C CA . MET A 1 94 ? -22.748 1.878 69.141 1.00 38.38 94 MET A CA 1
ATOM 732 C C . MET A 1 94 ? -23.023 0.344 69.201 1.00 38.38 94 MET A C 1
ATOM 734 O O . MET A 1 94 ? -22.244 -0.434 68.652 1.00 38.38 94 MET A O 1
ATOM 738 N N . PRO A 1 95 ? -24.077 -0.103 69.931 1.00 40.97 95 PRO A N 1
ATOM 739 C CA . PRO A 1 95 ? -24.283 -1.481 70.414 1.00 40.97 95 PRO A CA 1
ATOM 740 C C . PRO A 1 95 ? -24.693 -2.504 69.324 1.00 40.97 95 PRO A C 1
ATOM 742 O O . PRO A 1 95 ? -25.109 -2.109 68.235 1.00 40.97 95 PRO A O 1
ATOM 745 N N . PRO A 1 96 ? -24.615 -3.828 69.604 1.00 50.41 96 PRO A N 1
ATOM 746 C CA . PRO A 1 96 ? -24.750 -4.915 68.613 1.00 50.41 96 PRO A CA 1
ATOM 747 C C . PRO A 1 96 ? -26.092 -5.014 67.860 1.00 50.41 96 PRO A C 1
ATOM 749 O O . PRO A 1 96 ? -26.160 -5.718 66.855 1.00 50.41 96 PRO A O 1
ATOM 752 N N . ASP A 1 97 ? -27.127 -4.273 68.262 1.00 46.19 97 ASP A N 1
ATOM 753 C CA . ASP A 1 97 ? -28.416 -4.186 67.546 1.00 46.19 97 ASP A CA 1
ATOM 754 C C . ASP A 1 97 ? -28.346 -3.402 66.217 1.00 46.19 97 ASP A C 1
ATOM 756 O O . ASP A 1 97 ? -29.321 -3.323 65.471 1.00 46.19 97 ASP A O 1
ATOM 760 N N . LEU A 1 98 ? -27.183 -2.836 65.877 1.00 45.41 98 LEU A N 1
ATOM 761 C CA . LEU A 1 98 ? -26.979 -1.994 64.691 1.00 45.41 98 LEU A CA 1
ATOM 762 C C . LEU A 1 98 ? -26.310 -2.735 63.519 1.00 45.41 98 LEU A C 1
ATOM 764 O O . LEU A 1 98 ? -25.922 -2.117 62.527 1.00 45.41 98 LEU A O 1
ATOM 768 N N . ALA A 1 99 ? -26.236 -4.069 63.578 1.00 42.56 99 ALA A N 1
ATOM 769 C CA . ALA A 1 99 ? -25.827 -4.931 62.465 1.00 42.56 99 ALA A CA 1
ATOM 770 C C . ALA A 1 99 ? -26.480 -4.590 61.096 1.00 42.56 99 ALA A C 1
ATOM 772 O O . ALA A 1 99 ? -25.752 -4.538 60.098 1.00 42.56 99 ALA A O 1
ATOM 773 N N . PRO A 1 100 ? -27.794 -4.277 60.989 1.00 47.44 100 PRO A N 1
ATOM 774 C CA . PRO A 1 100 ? -28.388 -3.867 59.707 1.00 47.44 100 PRO A CA 1
ATOM 775 C C . PRO A 1 100 ? -27.881 -2.501 59.204 1.00 47.44 100 PRO A C 1
ATOM 777 O O . PRO A 1 100 ? -27.879 -2.234 58.003 1.00 47.44 100 PRO A O 1
ATOM 780 N N . LEU A 1 101 ? -27.397 -1.649 60.105 1.00 41.31 101 LEU A N 1
ATOM 781 C CA . LEU A 1 101 ? -26.847 -0.323 59.821 1.00 41.31 101 LEU A CA 1
ATOM 782 C C . LEU A 1 101 ? -25.410 -0.405 59.274 1.00 41.31 101 LEU A C 1
ATOM 784 O O . LEU A 1 101 ? -25.042 0.338 58.360 1.00 41.31 101 LEU A O 1
ATOM 788 N N . MET A 1 102 ? -24.621 -1.373 59.757 1.00 44.69 102 MET A N 1
ATOM 789 C CA . MET A 1 102 ? -23.311 -1.721 59.185 1.00 44.69 102 MET A CA 1
ATOM 790 C C . MET A 1 102 ? -23.427 -2.304 57.770 1.00 44.69 102 MET A C 1
ATOM 792 O O . MET A 1 102 ? -22.598 -1.993 56.915 1.00 44.69 102 MET A O 1
ATOM 796 N N . ALA A 1 103 ? -24.475 -3.087 57.483 1.00 50.69 103 ALA A N 1
ATOM 797 C CA . ALA A 1 103 ? -24.732 -3.589 56.131 1.00 50.69 103 ALA A CA 1
ATOM 798 C C . ALA A 1 103 ? -24.985 -2.441 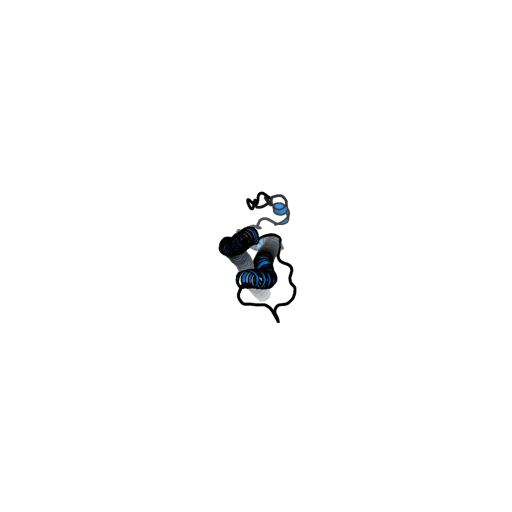55.134 1.00 50.69 103 ALA A C 1
ATOM 800 O O . ALA A 1 103 ? -24.464 -2.466 54.020 1.00 50.69 103 ALA A O 1
ATOM 801 N N . GLY A 1 104 ? -25.716 -1.399 55.548 1.00 47.50 104 GLY A N 1
ATOM 802 C CA . GLY A 1 104 ? -25.972 -0.210 54.728 1.00 47.50 104 GLY A CA 1
ATOM 803 C C . GLY A 1 104 ? -24.727 0.647 54.468 1.00 47.50 104 GLY A C 1
ATOM 804 O O . GLY A 1 104 ? -24.517 1.105 53.346 1.00 47.50 104 GLY A O 1
ATOM 805 N N . THR A 1 105 ? -23.856 0.832 55.467 1.00 50.06 105 THR A N 1
ATOM 806 C CA . THR A 1 105 ? -22.619 1.624 55.315 1.00 50.06 105 THR A CA 1
ATOM 807 C C . THR A 1 105 ? -21.531 0.876 54.545 1.00 50.06 105 THR A C 1
ATOM 809 O O . THR A 1 105 ? -20.882 1.482 53.691 1.00 50.06 105 THR A O 1
ATOM 812 N N . MET A 1 106 ? -21.387 -0.442 54.738 1.00 51.31 106 MET A N 1
ATOM 813 C CA . MET A 1 106 ? -20.547 -1.277 53.872 1.00 51.31 106 MET A CA 1
ATOM 814 C C . MET A 1 106 ? -21.080 -1.322 52.438 1.00 51.31 106 MET A C 1
ATOM 816 O O . MET A 1 106 ? -20.286 -1.226 51.510 1.00 51.31 106 MET A O 1
ATOM 820 N N . ALA A 1 107 ? -22.400 -1.384 52.228 1.00 51.59 107 ALA A N 1
ATOM 821 C CA . ALA A 1 107 ? -22.994 -1.308 50.893 1.00 51.59 107 ALA A CA 1
ATOM 822 C C . ALA A 1 107 ? -22.796 0.068 50.232 1.00 51.59 107 ALA A C 1
ATOM 824 O O . ALA A 1 107 ? -22.572 0.142 49.026 1.00 51.59 107 ALA A O 1
ATOM 825 N N . ALA A 1 108 ? -22.824 1.161 51.000 1.00 48.66 108 ALA A N 1
ATOM 826 C CA . ALA A 1 108 ? -22.551 2.508 50.499 1.00 48.66 108 ALA A CA 1
ATOM 827 C C . ALA A 1 108 ? -21.059 2.732 50.179 1.00 48.66 108 ALA A C 1
ATOM 829 O O . ALA A 1 108 ? -20.736 3.350 49.164 1.00 48.66 108 ALA A O 1
ATOM 830 N N . ALA A 1 109 ? -20.150 2.202 51.004 1.00 50.06 109 ALA A N 1
ATOM 831 C CA . ALA A 1 109 ? -18.706 2.241 50.769 1.00 50.06 109 ALA A CA 1
ATOM 832 C C . ALA A 1 109 ? -18.289 1.328 49.601 1.00 50.06 109 ALA A C 1
ATOM 834 O O . ALA A 1 109 ? -17.538 1.761 48.728 1.00 50.06 109 ALA A O 1
ATOM 835 N N . ALA A 1 110 ? -18.850 0.116 49.520 1.00 53.12 110 ALA A N 1
ATOM 836 C CA . ALA A 1 110 ? -18.713 -0.773 48.367 1.00 53.12 110 ALA A CA 1
ATOM 837 C C . ALA A 1 110 ? -19.320 -0.143 47.105 1.00 53.12 110 ALA A C 1
ATOM 839 O O . ALA A 1 110 ? -18.728 -0.220 46.033 1.00 53.12 110 ALA A O 1
ATOM 840 N N . GLY A 1 111 ? -20.451 0.554 47.243 1.00 51.66 111 GLY A N 1
ATOM 841 C CA . GLY A 1 111 ? -21.075 1.324 46.175 1.00 51.66 111 GLY A CA 1
ATOM 842 C C . GLY A 1 111 ? -20.171 2.440 45.653 1.00 51.66 111 GLY A C 1
ATOM 843 O O . GLY A 1 111 ? -20.018 2.554 44.446 1.00 51.66 111 GLY A O 1
ATOM 844 N N . LYS A 1 112 ? -19.519 3.225 46.523 1.00 48.31 112 LYS A N 1
ATOM 845 C CA . LYS A 1 112 ? -18.555 4.267 46.113 1.00 48.31 112 LYS A CA 1
ATOM 846 C C . LYS A 1 112 ? -17.295 3.693 45.456 1.00 48.31 112 LYS A C 1
ATOM 848 O O . LYS A 1 112 ? -16.922 4.162 44.387 1.00 48.31 112 LYS A O 1
ATOM 853 N N . ALA A 1 113 ? -16.685 2.661 46.039 1.00 50.75 113 ALA A N 1
ATOM 854 C CA . ALA A 1 113 ? -15.484 2.031 45.481 1.00 50.75 113 ALA A CA 1
ATOM 855 C C . ALA A 1 113 ? -15.743 1.370 44.112 1.00 50.75 113 ALA A C 1
ATOM 857 O O . ALA A 1 113 ? -14.881 1.377 43.237 1.00 50.75 113 ALA A O 1
ATOM 858 N N . ALA A 1 114 ? -16.948 0.839 43.893 1.00 50.16 114 ALA A N 1
ATOM 859 C CA . ALA A 1 114 ? -17.338 0.258 42.613 1.00 50.16 114 ALA A CA 1
ATOM 860 C C . ALA A 1 114 ? -17.952 1.277 41.624 1.00 50.16 114 ALA A C 1
ATOM 862 O O . ALA A 1 114 ? -17.991 1.005 40.424 1.00 50.16 114 ALA A O 1
ATOM 863 N N . ILE A 1 115 ? -18.366 2.468 42.084 1.00 45.78 115 ILE A N 1
ATOM 864 C CA . ILE A 1 115 ? -18.663 3.634 41.227 1.00 45.78 115 ILE A CA 1
ATOM 865 C C . ILE A 1 115 ? -17.379 4.214 40.621 1.00 45.78 115 ILE A C 1
ATOM 867 O O . ILE A 1 115 ? -17.442 4.746 39.521 1.00 45.78 115 ILE A O 1
ATOM 871 N N . GLU A 1 116 ? -16.226 4.118 41.282 1.00 50.72 116 GLU A N 1
ATOM 872 C CA . GLU A 1 116 ? -14.967 4.632 40.721 1.00 50.72 116 GLU A CA 1
ATOM 873 C C . GLU A 1 116 ? -14.331 3.668 39.704 1.00 50.72 116 GLU A C 1
ATOM 875 O O . GLU A 1 116 ? -13.754 4.121 38.717 1.00 50.72 116 GLU A O 1
ATOM 880 N N . SER A 1 117 ? -14.486 2.350 39.873 1.00 57.09 117 SER A N 1
ATOM 881 C CA . SER A 1 117 ? -13.853 1.351 38.993 1.00 57.09 117 SER A CA 1
ATOM 882 C C . SER A 1 117 ? -14.669 0.964 37.748 1.00 57.09 117 SER A C 1
ATOM 884 O O . SER A 1 117 ? -14.089 0.689 36.699 1.00 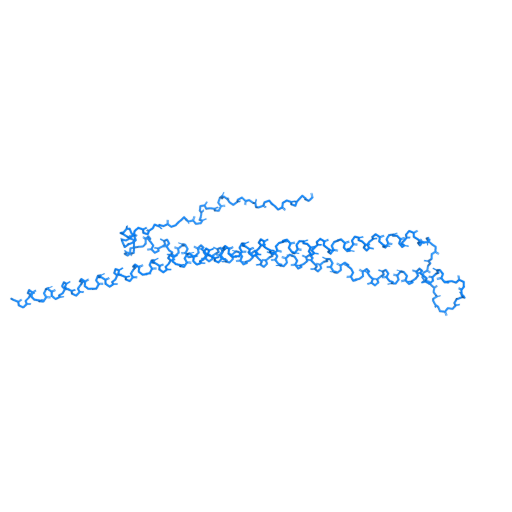57.09 117 SER A O 1
ATOM 886 N N . ASN A 1 118 ? -16.007 0.963 37.803 1.00 57.59 118 ASN A N 1
ATOM 887 C CA . ASN A 1 118 ? -16.845 0.495 36.684 1.00 57.59 118 ASN A CA 1
ATOM 888 C C . ASN A 1 118 ? -17.031 1.458 35.496 1.00 57.59 118 ASN A C 1
ATOM 890 O O . ASN A 1 118 ? -16.953 0.993 34.355 1.00 57.59 118 ASN A O 1
ATOM 894 N N . PRO A 1 119 ? -17.310 2.766 35.677 1.00 61.53 119 PRO A N 1
ATOM 895 C CA . PRO A 1 119 ? -17.439 3.668 34.536 1.00 61.53 119 PRO A CA 1
ATOM 896 C C . PRO A 1 119 ? -16.110 3.815 33.789 1.00 61.53 119 PRO A C 1
ATOM 898 O O . PRO A 1 119 ? -16.129 3.953 32.568 1.00 61.53 119 PRO A O 1
ATOM 901 N N . ALA A 1 120 ? -14.971 3.698 34.484 1.00 66.31 120 ALA A N 1
ATOM 902 C CA . ALA A 1 120 ? -13.651 3.677 33.860 1.00 66.31 120 ALA A CA 1
ATOM 903 C C . ALA A 1 120 ? -13.515 2.522 32.851 1.00 66.31 120 ALA A C 1
ATOM 905 O O . ALA A 1 120 ? -13.149 2.765 31.707 1.00 66.31 120 ALA A O 1
ATOM 906 N N . MET A 1 121 ? -13.931 1.300 33.209 1.00 67.88 121 MET A N 1
ATOM 907 C CA . MET A 1 121 ? -13.797 0.121 32.340 1.00 67.88 121 MET A CA 1
ATOM 908 C C . MET A 1 121 ? -14.599 0.229 31.028 1.00 67.88 121 MET A C 1
ATOM 910 O O . MET A 1 121 ? -14.129 -0.187 29.968 1.00 67.88 121 MET A O 1
ATOM 914 N N . CYS A 1 122 ? -15.806 0.810 31.059 1.00 70.62 122 CYS A N 1
ATOM 915 C CA . CYS A 1 122 ? -16.589 1.031 29.834 1.00 70.62 122 CYS A CA 1
ATOM 916 C C . CYS A 1 122 ? -16.025 2.159 28.966 1.00 70.62 122 CYS A C 1
ATOM 918 O O . CYS A 1 122 ? -16.014 2.044 27.738 1.00 70.62 122 CYS A O 1
ATOM 920 N N . VAL A 1 123 ? -15.532 3.233 29.590 1.00 76.69 123 VAL A N 1
ATOM 921 C CA . VAL A 1 123 ? -14.856 4.326 28.878 1.00 76.69 123 VAL A CA 1
ATOM 922 C C . VAL A 1 123 ? -13.570 3.821 28.223 1.00 76.69 123 VAL A C 1
ATOM 924 O O . VAL A 1 123 ? -13.320 4.141 27.062 1.00 76.69 123 VAL A O 1
ATOM 927 N N . GLU A 1 124 ? -12.794 2.986 28.912 1.00 77.94 124 GLU A N 1
ATOM 928 C CA . GLU A 1 124 ? -11.586 2.347 28.383 1.00 77.94 124 GLU A CA 1
ATOM 929 C C . GLU A 1 124 ? -11.901 1.441 27.186 1.00 77.94 124 GLU A C 1
ATOM 931 O O . GLU A 1 124 ? -11.282 1.595 26.134 1.00 77.94 124 GLU A O 1
ATOM 936 N N . ALA A 1 125 ? -12.918 0.577 27.284 1.00 76.31 125 ALA A N 1
ATOM 937 C CA . ALA A 1 125 ? -13.327 -0.298 26.182 1.00 76.31 125 ALA A CA 1
ATOM 938 C C . ALA A 1 125 ? -13.766 0.487 24.930 1.00 76.31 125 ALA A C 1
ATOM 940 O O . ALA A 1 125 ? -13.421 0.123 23.804 1.00 76.31 125 ALA A O 1
ATOM 941 N N . PHE A 1 126 ? -14.502 1.589 25.107 1.00 79.75 126 PHE A N 1
ATOM 942 C CA . PHE A 1 126 ? -14.916 2.439 23.988 1.00 79.75 126 PHE A CA 1
ATOM 943 C C . PHE A 1 126 ? -13.752 3.255 23.411 1.00 79.75 126 PHE A C 1
ATOM 945 O O . PHE A 1 126 ? -13.662 3.431 22.195 1.00 79.75 126 PHE A O 1
ATOM 952 N N . THR A 1 127 ? -12.842 3.727 24.264 1.00 85.56 127 THR A N 1
ATOM 953 C CA . THR A 1 127 ? -11.628 4.441 23.842 1.00 85.56 127 THR A CA 1
ATOM 954 C C . THR A 1 127 ? -10.725 3.530 23.014 1.00 85.56 127 THR A C 1
ATOM 956 O O . THR A 1 127 ? -10.223 3.948 21.970 1.00 85.56 127 THR A O 1
ATOM 959 N N . GLU A 1 128 ? -10.576 2.270 23.421 1.00 83.81 128 GLU A N 1
ATOM 960 C CA . GLU A 1 128 ? -9.804 1.277 22.678 1.00 83.81 128 GLU A CA 1
ATOM 961 C C . GLU A 1 128 ? -10.467 0.922 21.341 1.00 83.81 128 GLU A C 1
ATOM 963 O O . GLU A 1 128 ? -9.796 0.895 20.310 1.00 83.81 128 GLU A O 1
ATOM 968 N N . LEU A 1 129 ? -11.796 0.768 21.308 1.00 84.12 129 LEU A N 1
ATOM 969 C CA . LEU A 1 129 ? -12.537 0.602 20.054 1.00 84.12 129 LEU A CA 1
ATOM 970 C C . LEU A 1 129 ? -12.276 1.768 19.089 1.00 84.12 129 LEU A C 1
ATOM 972 O O . LEU A 1 129 ? -11.932 1.545 17.929 1.00 84.12 129 LEU A O 1
ATOM 976 N N . GLN A 1 130 ? -12.403 3.014 19.556 1.00 86.19 130 GLN A N 1
ATOM 977 C CA . GLN A 1 130 ? -12.127 4.190 18.725 1.00 86.19 130 GLN A CA 1
ATOM 978 C C . GLN A 1 130 ? -10.688 4.211 18.213 1.00 86.19 130 GLN A C 1
ATOM 980 O O . GLN A 1 130 ? -10.453 4.572 17.057 1.00 86.19 130 GLN A O 1
ATOM 985 N N . ARG A 1 131 ? -9.731 3.828 19.061 1.00 88.19 131 ARG A N 1
ATOM 986 C CA . ARG A 1 131 ? -8.320 3.745 18.696 1.00 88.19 131 ARG A CA 1
ATOM 987 C C . ARG A 1 131 ? -8.099 2.721 17.586 1.00 88.19 131 ARG A C 1
ATOM 989 O O . ARG A 1 131 ? -7.550 3.090 16.553 1.00 88.19 131 ARG A O 1
ATOM 996 N N . ILE A 1 132 ? -8.586 1.491 17.751 1.00 84.31 132 ILE A N 1
ATOM 997 C CA . ILE A 1 132 ? -8.448 0.426 16.747 1.00 84.31 132 ILE A CA 1
ATOM 998 C C . ILE A 1 132 ? -9.114 0.836 15.427 1.00 84.31 132 ILE A C 1
ATOM 1000 O O . ILE A 1 132 ? -8.532 0.653 14.357 1.00 84.31 132 ILE A O 1
ATOM 1004 N N . LEU A 1 133 ? -10.299 1.455 15.469 1.00 86.81 133 LEU A N 1
ATOM 1005 C CA . LEU A 1 133 ? -10.957 1.965 14.259 1.00 86.81 133 LEU A CA 1
ATOM 1006 C C . LEU A 1 133 ? -10.124 3.047 13.564 1.00 86.81 133 LEU A C 1
ATOM 1008 O O . LEU A 1 133 ? -9.994 3.047 12.342 1.00 86.81 133 LEU A O 1
ATOM 1012 N N . LYS A 1 134 ? -9.555 3.980 14.329 1.00 87.81 134 LYS A N 1
ATOM 1013 C CA . LYS A 1 134 ? -8.732 5.059 13.779 1.00 87.81 134 LYS A CA 1
ATOM 1014 C C . LYS A 1 134 ? -7.431 4.530 13.179 1.00 87.81 134 LYS A C 1
ATOM 1016 O O . LYS A 1 134 ? -7.034 4.989 12.109 1.00 87.81 134 LYS A O 1
ATOM 1021 N N . ASP A 1 135 ? -6.789 3.584 13.853 1.00 89.44 135 ASP A N 1
ATOM 1022 C CA . ASP A 1 135 ? -5.539 2.976 13.406 1.00 89.44 135 ASP A CA 1
ATOM 1023 C C . ASP A 1 135 ? -5.775 2.137 12.138 1.00 89.44 135 ASP A C 1
ATOM 1025 O O . ASP A 1 135 ? -5.115 2.363 11.125 1.00 89.44 135 ASP A O 1
ATOM 1029 N N . THR A 1 136 ? -6.816 1.298 12.113 1.00 87.38 136 THR A N 1
ATOM 1030 C CA . THR A 1 136 ? -7.190 0.531 10.908 1.00 87.38 136 THR A CA 1
ATOM 1031 C C . THR A 1 136 ? -7.591 1.429 9.733 1.00 87.38 136 THR A C 1
ATOM 1033 O O . THR A 1 136 ? -7.203 1.169 8.594 1.00 87.38 136 THR A O 1
ATOM 1036 N N . GLU A 1 137 ? -8.316 2.529 9.964 1.00 87.06 137 GLU A N 1
ATOM 1037 C CA . GLU A 1 137 ? -8.656 3.485 8.900 1.00 87.06 137 GLU A CA 1
ATOM 1038 C C . GLU A 1 137 ? -7.417 4.222 8.372 1.00 87.06 137 GLU A C 1
ATOM 1040 O O . GLU A 1 137 ? -7.294 4.469 7.166 1.00 87.06 137 GLU A O 1
ATOM 1045 N N . LYS A 1 138 ? -6.467 4.549 9.254 1.00 91.19 138 LYS A N 1
ATOM 1046 C CA . LYS A 1 138 ? -5.184 5.142 8.871 1.00 91.19 138 LYS A CA 1
ATOM 1047 C C . LYS A 1 138 ? -4.374 4.179 8.001 1.00 91.19 138 LYS A C 1
ATOM 1049 O O . LYS A 1 138 ? -3.832 4.626 6.985 1.00 91.19 138 LYS A O 1
ATOM 1054 N N . ASP A 1 139 ? -4.333 2.898 8.353 1.00 89.00 139 ASP A N 1
ATOM 1055 C CA . ASP A 1 139 ? -3.602 1.865 7.616 1.00 89.00 139 ASP A CA 1
ATOM 1056 C C . ASP A 1 139 ? -4.231 1.589 6.245 1.00 89.00 139 ASP A C 1
ATOM 1058 O O . ASP A 1 139 ? -3.534 1.619 5.227 1.00 89.00 139 ASP A O 1
ATOM 1062 N N . VAL A 1 140 ? -5.561 1.460 6.169 1.00 88.88 140 VAL A N 1
ATOM 1063 C CA . VAL A 1 140 ? -6.292 1.358 4.891 1.00 88.88 140 VAL A CA 1
ATOM 1064 C C . VAL A 1 140 ? -6.059 2.602 4.031 1.00 88.88 140 VAL A C 1
ATOM 1066 O O . VAL A 1 140 ? -5.801 2.499 2.829 1.00 88.88 140 VAL A O 1
ATOM 1069 N N . SER A 1 141 ? -6.093 3.794 4.629 1.00 86.62 141 SER A N 1
ATOM 1070 C CA . SER A 1 141 ? -5.815 5.049 3.926 1.00 86.62 141 SER A CA 1
ATOM 1071 C C . SER A 1 141 ? -4.370 5.137 3.427 1.00 86.62 141 SER A C 1
ATOM 1073 O O . SER A 1 141 ? -4.111 5.720 2.372 1.00 86.62 141 SER A O 1
ATOM 1075 N N . ALA A 1 142 ? -3.401 4.590 4.163 1.00 88.00 142 ALA A N 1
ATOM 1076 C CA . ALA A 1 142 ? -2.008 4.508 3.734 1.00 88.00 142 ALA A CA 1
ATOM 1077 C C . ALA A 1 142 ? -1.835 3.515 2.572 1.00 88.00 142 ALA A C 1
ATOM 1079 O O . ALA A 1 142 ? -1.281 3.892 1.539 1.00 88.00 142 ALA A O 1
ATOM 1080 N N . ALA A 1 143 ? -2.390 2.305 2.685 1.00 87.38 143 ALA A N 1
ATOM 1081 C CA . ALA A 1 143 ? -2.360 1.294 1.626 1.00 87.38 143 ALA A CA 1
ATOM 1082 C C . ALA A 1 143 ? -3.038 1.792 0.339 1.00 87.38 143 ALA A C 1
ATOM 1084 O O . ALA A 1 143 ? -2.512 1.621 -0.760 1.00 87.38 143 ALA A O 1
ATOM 1085 N N . ARG A 1 144 ? -4.165 2.503 0.471 1.00 89.19 144 ARG A N 1
ATOM 1086 C CA . ARG A 1 144 ? -4.859 3.139 -0.654 1.00 89.19 144 ARG A CA 1
ATOM 1087 C C . ARG A 1 144 ? -3.991 4.200 -1.332 1.00 89.19 144 ARG A C 1
ATOM 1089 O O . ARG A 1 144 ? -3.916 4.228 -2.556 1.00 89.19 144 ARG A O 1
ATOM 1096 N N . ARG A 1 145 ? -3.328 5.070 -0.560 1.00 88.56 145 ARG A N 1
ATOM 1097 C CA . ARG A 1 145 ? -2.398 6.076 -1.107 1.00 88.56 145 ARG A CA 1
ATOM 1098 C C . ARG A 1 145 ? -1.234 5.424 -1.850 1.00 88.56 145 ARG A C 1
ATOM 1100 O O . ARG A 1 145 ? -0.884 5.894 -2.926 1.00 88.56 145 ARG A O 1
ATOM 1107 N N . PHE A 1 146 ? -0.686 4.338 -1.310 1.00 90.25 146 PHE A N 1
ATOM 1108 C CA . PHE A 1 146 ? 0.380 3.574 -1.955 1.00 90.25 146 PHE A CA 1
ATOM 1109 C C . PHE A 1 146 ? -0.072 2.954 -3.286 1.00 90.25 146 PHE A C 1
ATOM 1111 O O . PHE A 1 146 ? 0.607 3.128 -4.294 1.00 90.25 146 PHE A O 1
ATOM 1118 N N . TYR A 1 147 ? -1.255 2.328 -3.322 1.00 90.19 147 TYR A N 1
ATOM 1119 C CA . TYR A 1 147 ? -1.853 1.819 -4.561 1.00 90.19 147 TYR A CA 1
ATOM 1120 C C . TYR A 1 147 ? -2.014 2.918 -5.619 1.00 90.19 147 TYR A C 1
ATOM 1122 O O . TYR A 1 147 ? -1.583 2.757 -6.760 1.00 90.19 147 TYR A O 1
ATOM 1130 N N . TRP A 1 148 ? -2.566 4.074 -5.239 1.00 89.06 148 TRP A N 1
ATOM 1131 C CA . TRP A 1 148 ? -2.742 5.182 -6.179 1.00 89.06 148 TRP A CA 1
ATOM 1132 C C . TRP A 1 148 ? -1.427 5.772 -6.676 1.00 89.06 148 TRP A C 1
ATOM 1134 O O . TRP A 1 148 ? -1.343 6.132 -7.847 1.00 89.06 148 TRP A O 1
ATOM 1144 N N . ALA A 1 149 ? -0.405 5.846 -5.824 1.00 90.31 149 ALA A N 1
ATOM 1145 C CA . ALA A 1 149 ? 0.925 6.274 -6.236 1.00 90.31 149 ALA A CA 1
ATOM 1146 C C . ALA A 1 149 ? 1.527 5.308 -7.272 1.00 90.31 149 ALA A C 1
ATOM 1148 O O . ALA A 1 149 ? 1.999 5.758 -8.313 1.00 90.31 149 ALA A O 1
ATOM 1149 N N . ALA A 1 150 ? 1.425 3.994 -7.040 1.00 90.56 150 ALA A N 1
ATOM 1150 C CA . ALA A 1 150 ? 1.909 2.976 -7.972 1.00 90.56 150 ALA A CA 1
ATOM 1151 C C . ALA A 1 150 ? 1.169 3.018 -9.323 1.00 90.56 150 ALA A C 1
ATOM 1153 O O . ALA A 1 150 ? 1.797 2.962 -10.381 1.00 90.56 150 ALA A O 1
ATOM 1154 N N . VAL A 1 151 ? -0.161 3.173 -9.306 1.00 90.12 151 VAL A N 1
ATOM 1155 C CA . VAL A 1 151 ? -0.975 3.321 -10.528 1.00 90.12 151 VAL A CA 1
ATOM 1156 C C . VAL A 1 151 ? -0.605 4.593 -11.289 1.00 90.12 151 VAL A C 1
ATOM 1158 O O . VAL A 1 151 ? -0.460 4.554 -12.510 1.00 90.12 151 VAL A O 1
ATOM 1161 N N . ALA A 1 152 ? -0.415 5.713 -10.588 1.00 90.25 152 ALA A N 1
ATOM 1162 C CA . ALA A 1 152 ? -0.011 6.970 -11.207 1.00 90.25 152 ALA A CA 1
ATOM 1163 C C . ALA A 1 152 ? 1.373 6.857 -11.865 1.00 90.25 152 ALA A C 1
ATOM 1165 O O . ALA A 1 152 ? 1.535 7.261 -13.016 1.00 90.25 152 ALA A O 1
ATOM 1166 N N . GLU A 1 153 ? 2.354 6.263 -11.180 1.00 91.25 153 GLU A N 1
ATOM 1167 C CA . GLU A 1 153 ? 3.698 6.054 -11.728 1.00 91.25 153 GLU A CA 1
ATOM 1168 C C . GLU A 1 153 ? 3.674 5.137 -12.958 1.00 91.25 153 GLU A C 1
ATOM 1170 O O . GLU A 1 153 ? 4.281 5.452 -13.987 1.00 91.25 153 GLU A O 1
ATOM 1175 N N . TYR A 1 154 ? 2.907 4.046 -12.897 1.00 92.25 154 TYR A N 1
ATOM 1176 C CA . TYR A 1 154 ? 2.685 3.160 -14.036 1.00 92.25 154 TYR A CA 1
ATOM 1177 C C . TYR A 1 154 ? 2.045 3.901 -15.222 1.00 92.25 154 TYR A C 1
ATOM 1179 O O . TYR A 1 154 ? 2.548 3.826 -16.344 1.00 92.25 154 TYR A O 1
ATOM 1187 N N . ASN A 1 155 ? 0.980 4.672 -14.986 1.00 91.06 155 ASN A N 1
ATOM 1188 C CA . ASN A 1 155 ? 0.281 5.420 -16.032 1.00 91.06 155 ASN A CA 1
ATOM 1189 C C . ASN A 1 155 ? 1.182 6.480 -16.680 1.00 91.06 155 ASN A C 1
ATOM 1191 O O . ASN A 1 155 ? 1.161 6.642 -17.902 1.00 91.06 155 ASN A O 1
ATOM 1195 N N . VAL A 1 156 ? 2.011 7.170 -15.892 1.00 91.19 156 VAL A N 1
ATOM 1196 C CA . VAL A 1 156 ? 3.015 8.115 -16.407 1.00 91.19 156 VAL A CA 1
ATOM 1197 C C . VAL A 1 156 ? 4.056 7.386 -17.260 1.00 91.19 156 VAL A C 1
ATOM 1199 O O . VAL A 1 156 ? 4.400 7.861 -18.344 1.00 91.19 156 VAL A O 1
ATOM 1202 N N . ALA A 1 157 ? 4.531 6.215 -16.831 1.00 90.06 157 ALA A N 1
ATOM 1203 C CA . ALA A 1 157 ? 5.485 5.421 -17.602 1.00 90.06 157 ALA A CA 1
ATOM 1204 C C . ALA A 1 157 ? 4.889 4.902 -18.923 1.00 90.06 157 ALA A C 1
ATOM 1206 O O . ALA A 1 157 ? 5.562 4.940 -19.948 1.00 90.06 157 ALA A O 1
ATOM 1207 N N . VAL A 1 158 ? 3.625 4.475 -18.938 1.00 90.94 158 VAL A N 1
ATOM 1208 C CA . VAL A 1 158 ? 2.943 4.013 -20.161 1.00 90.94 158 VAL A CA 1
ATOM 1209 C C . VAL A 1 158 ? 2.666 5.161 -21.139 1.00 90.94 158 VAL A C 1
ATOM 1211 O O . VAL A 1 158 ? 2.683 4.945 -22.346 1.00 90.94 158 VAL A O 1
ATOM 1214 N N . ARG A 1 159 ? 2.434 6.388 -20.652 1.00 89.38 159 ARG A N 1
ATOM 1215 C CA . ARG A 1 159 ? 2.114 7.554 -21.501 1.00 89.38 159 ARG A CA 1
ATOM 1216 C C . ARG A 1 159 ? 3.335 8.369 -21.953 1.00 89.38 159 ARG A C 1
ATOM 1218 O O . ARG A 1 159 ? 3.218 9.150 -22.893 1.00 89.38 159 ARG A O 1
ATOM 1225 N N . SER A 1 160 ? 4.489 8.230 -21.302 1.00 89.88 160 SER A N 1
ATOM 1226 C CA . SER A 1 160 ? 5.704 8.996 -21.637 1.00 89.88 160 SER A CA 1
ATOM 1227 C C . SER A 1 160 ? 6.427 8.434 -22.864 1.00 89.88 160 SER A C 1
ATOM 1229 O O . SER A 1 160 ? 6.445 7.236 -23.092 1.00 89.88 160 SER A O 1
ATOM 1231 N N . VAL A 1 161 ? 7.050 9.281 -23.686 1.00 88.12 161 VAL A N 1
ATOM 1232 C CA . VAL A 1 161 ? 7.915 8.844 -24.802 1.00 88.12 161 VAL A CA 1
ATOM 1233 C C . VAL A 1 161 ? 9.355 8.755 -24.272 1.00 88.12 161 VAL A C 1
ATOM 1235 O O . VAL A 1 161 ? 9.767 9.674 -23.564 1.00 88.12 161 VAL A O 1
ATOM 1238 N N . PRO A 1 162 ? 10.138 7.691 -24.557 1.00 85.00 162 PRO A N 1
ATOM 1239 C CA . PRO A 1 162 ? 9.925 6.626 -25.551 1.00 85.00 162 PRO A CA 1
ATOM 1240 C C . PRO A 1 162 ? 9.137 5.400 -25.059 1.00 85.00 162 PRO A C 1
ATOM 1242 O O . PRO A 1 162 ? 8.830 4.509 -25.851 1.00 85.00 162 PRO A O 1
ATOM 1245 N N . THR A 1 163 ? 8.798 5.327 -23.773 1.00 88.31 163 THR A N 1
ATOM 1246 C CA . THR A 1 163 ? 8.176 4.145 -23.160 1.00 88.31 163 THR A CA 1
ATOM 1247 C C . THR A 1 163 ? 6.783 3.821 -23.707 1.00 88.31 163 THR A C 1
ATOM 1249 O O . THR A 1 163 ? 6.444 2.647 -23.785 1.00 88.31 163 THR A O 1
ATOM 1252 N N . ALA A 1 164 ? 6.033 4.805 -24.202 1.00 88.81 164 ALA A N 1
ATOM 1253 C CA . ALA A 1 164 ? 4.723 4.652 -24.832 1.00 88.81 164 ALA A CA 1
ATOM 1254 C C . ALA A 1 164 ? 4.761 3.810 -26.114 1.00 88.81 164 ALA A C 1
ATOM 1256 O O . ALA A 1 164 ? 3.822 3.070 -26.394 1.00 88.81 164 ALA A O 1
ATOM 1257 N N . ILE A 1 165 ? 5.862 3.877 -26.872 1.00 86.88 165 ILE A N 1
ATOM 1258 C CA . ILE A 1 165 ? 6.057 3.071 -28.088 1.00 86.88 165 ILE A CA 1
ATOM 1259 C C . ILE A 1 165 ? 6.284 1.607 -27.705 1.00 86.88 165 ILE A C 1
ATOM 1261 O O . ILE A 1 165 ? 5.700 0.698 -28.283 1.00 86.88 165 ILE A O 1
ATOM 1265 N N . VAL A 1 166 ? 7.112 1.369 -26.687 1.00 87.62 166 VAL A N 1
ATOM 1266 C CA . VAL A 1 166 ? 7.353 0.015 -26.175 1.00 87.62 166 VAL A CA 1
ATOM 1267 C C . VAL A 1 166 ? 6.087 -0.543 -25.521 1.00 87.62 166 VAL A C 1
ATOM 1269 O O . VAL A 1 166 ? 5.778 -1.721 -25.692 1.00 87.62 166 VAL A O 1
ATOM 1272 N N . ALA A 1 167 ? 5.339 0.299 -24.806 1.00 86.56 167 ALA A N 1
ATOM 1273 C CA . ALA A 1 167 ? 4.092 -0.057 -24.145 1.00 86.56 167 ALA A CA 1
ATOM 1274 C C . ALA A 1 167 ? 3.012 -0.477 -25.148 1.00 86.56 167 ALA A C 1
ATOM 1276 O O . ALA A 1 167 ? 2.413 -1.536 -24.971 1.00 86.56 167 ALA A O 1
ATOM 1277 N N . SER A 1 168 ? 2.815 0.290 -26.226 1.00 87.75 168 SER A N 1
ATOM 1278 C CA . SER A 1 168 ? 1.823 -0.026 -27.259 1.00 87.75 168 SER A CA 1
ATOM 1279 C C . SER A 1 168 ? 2.148 -1.320 -28.011 1.00 87.75 168 SER A C 1
ATOM 1281 O O . SER A 1 168 ? 1.247 -2.117 -28.254 1.00 87.75 168 SER A O 1
ATOM 1283 N N . VAL A 1 169 ? 3.429 -1.581 -28.301 1.00 86.50 169 VAL A N 1
ATOM 1284 C CA . VAL A 1 169 ? 3.874 -2.817 -28.973 1.00 86.50 169 VAL A CA 1
ATOM 1285 C C . VAL A 1 169 ? 3.684 -4.062 -28.098 1.00 86.50 169 VAL A C 1
ATOM 1287 O O . VAL A 1 169 ? 3.373 -5.129 -28.618 1.00 86.50 169 VAL A O 1
ATOM 1290 N N . HIS A 1 170 ? 3.841 -3.945 -26.776 1.00 85.44 170 HIS A N 1
ATOM 1291 C CA . HIS A 1 170 ? 3.699 -5.075 -25.843 1.00 85.44 170 HIS A CA 1
ATOM 1292 C C . HIS A 1 170 ? 2.333 -5.145 -25.141 1.00 85.44 170 HIS A C 1
ATOM 1294 O O . HIS A 1 170 ? 2.150 -5.991 -24.269 1.00 85.44 170 HIS A O 1
ATOM 1300 N N . GLY A 1 171 ? 1.382 -4.275 -25.492 1.00 86.62 171 GLY A N 1
ATOM 1301 C CA . GLY A 1 171 ? 0.024 -4.296 -24.938 1.00 86.62 171 GLY A CA 1
ATOM 1302 C C . GLY A 1 171 ? -0.109 -3.784 -23.498 1.00 86.62 171 GLY A C 1
ATOM 1303 O O . GLY A 1 171 ? -1.067 -4.139 -22.815 1.00 86.62 171 GLY A O 1
ATOM 1304 N N . PHE A 1 172 ? 0.820 -2.955 -23.012 1.00 87.56 172 PHE A N 1
ATOM 1305 C CA . PHE A 1 172 ? 0.669 -2.294 -21.713 1.00 87.56 172 PHE A CA 1
ATOM 1306 C C . PHE A 1 172 ? -0.339 -1.144 -21.828 1.00 87.56 172 PHE A C 1
ATOM 1308 O O . PHE A 1 172 ? -0.085 -0.143 -22.499 1.00 87.56 172 PHE A O 1
ATOM 1315 N N . LEU A 1 173 ? -1.488 -1.299 -21.170 1.00 87.19 173 LEU A N 1
ATOM 1316 C CA . LEU A 1 173 ? -2.599 -0.349 -21.193 1.00 87.19 173 LEU A CA 1
ATOM 1317 C C . LEU A 1 173 ? -2.631 0.470 -19.896 1.00 87.19 173 LEU A C 1
ATOM 1319 O O . LEU A 1 173 ? -2.398 -0.094 -18.828 1.00 87.19 173 LEU A O 1
ATOM 1323 N N . PRO A 1 174 ? -2.950 1.775 -19.954 1.00 85.81 174 PRO A N 1
ATOM 1324 C CA . PRO A 1 174 ? -3.096 2.588 -18.752 1.00 85.81 174 PRO A CA 1
ATOM 1325 C C . PRO A 1 174 ? -4.241 2.063 -17.873 1.00 85.81 174 PRO A C 1
ATOM 1327 O O . PRO A 1 174 ? -5.311 1.712 -18.373 1.00 85.81 174 PRO A O 1
ATOM 1330 N N . LEU A 1 175 ? -4.022 2.043 -16.558 1.00 86.38 175 LEU A N 1
ATOM 1331 C CA . LEU A 1 175 ? -5.047 1.695 -15.575 1.00 86.38 175 LEU A CA 1
ATOM 1332 C C . LEU A 1 175 ? -5.994 2.883 -15.311 1.00 86.38 175 LEU A C 1
ATOM 1334 O O . LEU A 1 175 ? -5.626 4.033 -15.570 1.00 86.38 175 LEU A O 1
ATOM 1338 N N . PRO A 1 176 ? -7.205 2.637 -14.771 1.00 81.31 176 PRO A N 1
ATOM 1339 C CA . PRO A 1 176 ? -8.153 3.694 -14.422 1.00 81.31 176 PRO A CA 1
ATOM 1340 C C . PRO A 1 176 ? -7.582 4.700 -13.409 1.00 81.31 176 PRO A C 1
ATOM 1342 O O . PRO A 1 176 ? -7.059 4.309 -12.364 1.00 81.31 176 PRO A O 1
ATOM 1345 N N . ASP A 1 177 ? -7.727 5.997 -13.699 1.00 69.75 177 ASP A N 1
ATOM 1346 C CA . ASP A 1 177 ? -7.241 7.076 -12.834 1.00 69.75 177 ASP A CA 1
ATOM 1347 C C . ASP A 1 177 ? -8.194 7.325 -11.632 1.00 69.75 177 ASP A C 1
ATOM 1349 O O . ASP A 1 177 ? -9.420 7.366 -11.796 1.00 69.75 177 ASP A O 1
ATOM 1353 N N . PRO A 1 178 ? -7.667 7.565 -10.413 1.00 62.12 178 PRO A N 1
ATOM 1354 C CA . PRO A 1 178 ? -8.469 7.743 -9.193 1.00 62.12 178 PRO A CA 1
ATOM 1355 C C . PRO A 1 178 ? -9.316 9.021 -9.140 1.00 62.12 178 PRO A C 1
ATOM 1357 O O . PRO A 1 178 ? -10.249 9.103 -8.338 1.00 62.12 178 PRO A O 1
ATOM 1360 N N . THR A 1 179 ? -9.031 10.025 -9.974 1.00 56.91 179 THR A N 1
ATOM 1361 C CA . THR A 1 179 ? -9.779 11.297 -10.001 1.00 56.91 179 THR A CA 1
ATOM 1362 C C . THR A 1 179 ? -11.228 11.129 -10.467 1.00 56.91 179 THR A C 1
ATOM 1364 O O . THR A 1 179 ? -12.067 11.981 -10.178 1.00 56.91 179 THR A O 1
ATOM 1367 N N . ILE A 1 180 ? -11.549 10.015 -11.132 1.00 52.72 180 ILE A N 1
ATOM 1368 C CA . ILE A 1 180 ? -12.898 9.704 -11.619 1.00 52.72 180 ILE A CA 1
ATOM 1369 C C . ILE A 1 180 ? -13.720 8.971 -10.538 1.00 52.72 180 ILE A C 1
ATOM 1371 O O . ILE A 1 180 ? -14.918 9.214 -10.393 1.00 52.72 180 ILE A O 1
ATOM 1375 N N . SER A 1 181 ? -13.080 8.143 -9.708 1.00 49.97 181 SER A N 1
ATOM 1376 C CA . SER A 1 181 ? -13.742 7.258 -8.732 1.00 49.97 181 SER A CA 1
ATOM 1377 C C . SER A 1 181 ? -14.206 7.957 -7.448 1.00 49.97 181 SER A C 1
ATOM 1379 O O . SER A 1 181 ? -15.073 7.439 -6.745 1.00 49.97 181 SER A O 1
ATOM 1381 N N . ALA A 1 182 ? -13.687 9.153 -7.143 1.00 50.59 182 ALA A N 1
ATOM 1382 C CA . ALA A 1 182 ? -14.126 9.950 -5.991 1.00 50.59 182 ALA A CA 1
ATOM 1383 C C . ALA A 1 182 ? -15.616 10.347 -6.062 1.00 50.59 182 ALA A C 1
ATOM 1385 O O . ALA A 1 182 ? -16.231 10.621 -5.035 1.00 50.59 182 ALA A O 1
ATOM 1386 N N . LYS A 1 183 ? -16.222 10.324 -7.258 1.00 44.16 183 LYS A N 1
ATOM 1387 C CA . LYS A 1 183 ? -17.659 10.571 -7.454 1.00 44.16 183 LYS A CA 1
ATOM 1388 C C . LYS A 1 183 ? -18.558 9.369 -7.125 1.00 44.16 183 LYS A C 1
ATOM 1390 O O . LYS A 1 183 ? -19.772 9.536 -7.137 1.00 44.16 183 LYS A O 1
ATOM 1395 N N . LEU A 1 184 ? -18.001 8.188 -6.832 1.00 44.84 184 LEU A N 1
ATOM 1396 C CA . LEU A 1 184 ? -18.765 6.942 -6.657 1.00 44.84 184 LEU A CA 1
ATOM 1397 C C . LEU A 1 184 ? -18.614 6.274 -5.281 1.00 44.84 184 LEU A C 1
ATOM 1399 O O . LEU A 1 184 ? -19.043 5.135 -5.112 1.00 44.84 184 LEU A O 1
ATOM 1403 N N . ALA A 1 185 ? -18.007 6.940 -4.297 1.00 50.94 185 ALA A N 1
ATOM 1404 C CA . ALA A 1 185 ? -17.849 6.368 -2.962 1.00 50.94 185 ALA A CA 1
ATOM 1405 C C . ALA A 1 185 ? -19.215 6.241 -2.256 1.00 50.94 185 ALA A C 1
ATOM 1407 O O . ALA A 1 185 ? -19.669 7.156 -1.570 1.00 50.94 185 ALA A O 1
ATOM 1408 N N . VAL A 1 186 ? -19.874 5.093 -2.438 1.00 54.62 186 VAL A N 1
ATOM 1409 C CA . VAL A 1 186 ? -21.033 4.664 -1.650 1.00 54.62 186 VAL A CA 1
ATOM 1410 C C . VAL A 1 186 ? -20.602 4.615 -0.187 1.00 54.62 186 VAL A C 1
ATOM 1412 O O . VAL A 1 186 ? -19.641 3.932 0.172 1.00 54.62 186 VAL A O 1
ATOM 1415 N N . LYS A 1 187 ? -21.290 5.390 0.653 1.00 47.59 187 LYS A N 1
ATOM 1416 C CA . LYS A 1 187 ? -21.063 5.425 2.096 1.00 47.59 187 LYS A CA 1
ATOM 1417 C C . LYS A 1 187 ? -21.364 4.026 2.661 1.00 47.59 187 LYS A C 1
ATOM 1419 O O . LYS A 1 187 ? -22.472 3.544 2.436 1.00 47.59 187 LYS A O 1
ATOM 1424 N N . PRO A 1 188 ? -20.427 3.366 3.362 1.00 54.16 188 PRO A N 1
ATOM 1425 C CA . PRO A 1 188 ? -20.723 2.096 4.013 1.00 54.16 188 PRO A CA 1
ATOM 1426 C C . PRO A 1 188 ? -21.818 2.310 5.067 1.00 54.16 188 PRO A C 1
ATOM 1428 O O . PRO A 1 188 ? -21.677 3.163 5.948 1.00 54.16 188 PRO A O 1
ATOM 1431 N N . ASP A 1 189 ? -22.924 1.577 4.930 1.00 53.56 189 ASP A N 1
ATOM 1432 C CA . ASP A 1 189 ? -23.989 1.516 5.928 1.00 53.56 189 ASP A CA 1
ATOM 1433 C C . ASP A 1 189 ? -23.532 0.588 7.055 1.00 53.56 189 ASP A C 1
ATOM 1435 O O . ASP A 1 189 ? -23.356 -0.614 6.861 1.00 53.56 189 ASP A O 1
ATOM 1439 N N . TYR A 1 190 ? -23.270 1.168 8.223 1.00 59.81 190 TYR A N 1
ATOM 1440 C CA . TYR A 1 190 ? -22.821 0.420 9.393 1.00 59.81 190 TYR A CA 1
ATOM 1441 C C . TYR A 1 190 ? -23.987 -0.152 10.212 1.00 59.81 190 TYR A C 1
ATOM 1443 O O . TYR A 1 190 ? -23.741 -0.731 11.267 1.00 59.81 190 TYR A O 1
ATOM 1451 N N . GLY A 1 191 ? -25.244 0.012 9.773 1.00 48.69 191 GLY A N 1
ATOM 1452 C CA . GLY A 1 191 ? -26.413 -0.545 10.461 1.00 48.69 191 GLY A CA 1
ATOM 1453 C C . GLY A 1 191 ? -26.599 -0.032 11.894 1.00 48.69 191 GLY A C 1
ATOM 1454 O O . GLY A 1 191 ? -27.309 -0.650 12.685 1.00 48.69 191 GLY A O 1
ATOM 1455 N N . ILE A 1 192 ? -25.948 1.080 12.251 1.00 45.38 192 ILE A N 1
ATOM 1456 C CA . ILE A 1 192 ? -26.097 1.723 13.556 1.00 45.38 192 ILE A CA 1
ATOM 1457 C C . ILE A 1 192 ? -27.283 2.680 13.446 1.00 45.38 192 ILE A C 1
ATOM 1459 O O . ILE A 1 192 ? -27.129 3.840 13.063 1.00 45.38 192 ILE A O 1
ATOM 1463 N N . SER A 1 193 ? -28.478 2.177 13.750 1.00 40.47 193 SER A N 1
ATOM 1464 C CA . SER A 1 193 ? -29.610 3.032 14.101 1.00 40.47 193 SER A CA 1
ATOM 1465 C C . SER A 1 193 ? -29.308 3.665 15.460 1.00 40.47 193 SER A C 1
ATOM 1467 O O . SER A 1 193 ? -29.262 2.951 16.465 1.00 40.47 193 SER A O 1
ATOM 1469 N N . VAL A 1 194 ? -29.030 4.970 15.456 1.00 38.53 194 VAL A N 1
ATOM 1470 C CA . VAL A 1 194 ? -29.027 5.806 16.669 1.00 38.53 194 VAL A CA 1
ATOM 1471 C C . VAL A 1 194 ? -30.437 5.853 17.243 1.00 38.53 194 VAL A C 1
ATOM 1473 O O . VAL A 1 194 ? -31.380 5.975 16.427 1.00 38.53 194 VAL A O 1
#